Protein AF-A0A7W1GHG9-F1 (afdb_monomer_lite)

Secondary structure (DSSP, 8-state):
--------------PPP---------------PPP--PPPS-SSS-HHHHHHHHHHHHSPTT-BEEEEETT-GGG-SEEEEES-HHHHHHHHHHHBTTBS--EEESSPBPGGGGGGSBTSEESS-S----GGGB-EEEEEEEEEEE---TTSPPPHHHHHHHHHHHHHHHHHHHHTTPPPPEEEE-SSEEEEEEEEEEES-HHHHHHHHHHHHHHHHHH--SSEEE-TTTTSTT-EEE-TTSEE--S--BTTB--EE-EEEE--SS-PPPPHHHHHHHHT--

Radius of gyration: 25.77 Å; chains: 1; bounding box: 64×65×91 Å

Foldseek 3Di:
DDDDDDDDDDDDDDDDDDDDDDDDDPDPDDDDDDDDDDDDPDDDDPLLVQLLVLCVQQPDQQFKKKKWAACLDPLHIKIAIENDSSLVSVQLQRCFQSHLFIKMFRAGFAPVCCVVHPSDIHGPDPDDDFQVRGFWDFWLKKWKAWDDDPQAFAFPVLAVVQLVLLVVLQVVLVVLVADAFFWKRLQGHIMTIATATGGSDPVQLVLSLLLQVLSQVVRDDPTMGIPSVQSGRRRMDGRASGWNCGDDADNRGHIDGMHGPDDDPDRDHGDPVSSNVSSPND

Structure (mmCIF, N/CA/C/O backbone):
data_AF-A0A7W1GHG9-F1
#
_entry.id   AF-A0A7W1GHG9-F1
#
loop_
_atom_site.group_PDB
_atom_site.id
_atom_site.type_symbol
_atom_site.label_atom_id
_atom_site.label_alt_id
_atom_site.label_comp_id
_atom_site.label_asym_id
_atom_site.label_entity_id
_atom_site.label_seq_id
_atom_site.pdbx_PDB_ins_code
_atom_site.Cartn_x
_atom_site.Cartn_y
_atom_site.Cartn_z
_atom_site.occupancy
_atom_site.B_iso_or_equiv
_atom_site.auth_seq_id
_atom_site.auth_comp_id
_atom_site.auth_asym_id
_atom_site.auth_atom_id
_atom_site.pdbx_PDB_model_num
ATOM 1 N N . MET A 1 1 ? 42.730 39.717 -61.162 1.00 38.88 1 MET A N 1
ATOM 2 C CA . MET A 1 1 ? 43.605 38.702 -61.782 1.00 38.88 1 MET A CA 1
ATOM 3 C C . MET A 1 1 ? 42.741 37.495 -62.115 1.00 38.88 1 MET A C 1
ATOM 5 O O . MET A 1 1 ? 42.060 37.056 -61.206 1.00 38.88 1 MET A O 1
ATOM 9 N N . LEU A 1 2 ? 42.719 37.101 -63.402 1.00 36.41 2 LEU A N 1
ATOM 10 C CA . LEU A 1 2 ? 42.571 35.747 -63.997 1.00 36.41 2 LEU A CA 1
ATOM 11 C C . LEU A 1 2 ? 41.682 34.700 -63.280 1.00 36.41 2 LEU A C 1
ATOM 13 O O . LEU A 1 2 ? 41.855 34.480 -62.096 1.00 36.41 2 LEU A O 1
ATOM 17 N N . ASN A 1 3 ? 40.873 33.845 -63.912 1.00 31.75 3 ASN A N 1
ATOM 18 C CA . ASN A 1 3 ? 40.265 33.679 -65.241 1.00 31.75 3 ASN A CA 1
ATOM 19 C C . ASN A 1 3 ? 39.422 32.371 -65.145 1.00 31.75 3 ASN A C 1
ATOM 21 O O . ASN A 1 3 ? 39.881 31.447 -64.485 1.00 31.75 3 ASN A O 1
ATOM 25 N N . LYS A 1 4 ? 38.289 32.300 -65.870 1.00 35.03 4 LYS A N 1
ATOM 26 C CA . LYS A 1 4 ? 37.721 31.145 -66.633 1.00 35.03 4 LYS A CA 1
ATOM 27 C C . LYS A 1 4 ? 37.432 29.788 -65.939 1.00 35.03 4 LYS A C 1
ATOM 29 O O . LYS A 1 4 ? 38.305 29.186 -65.337 1.00 35.03 4 LYS A O 1
ATOM 34 N N . GLU A 1 5 ? 36.171 29.332 -65.914 1.00 37.91 5 GLU A N 1
ATOM 35 C CA . GLU A 1 5 ? 35.484 28.425 -66.887 1.00 37.91 5 GLU A CA 1
ATOM 36 C C . GLU A 1 5 ? 36.040 26.984 -66.992 1.00 37.91 5 GLU A C 1
ATOM 38 O O . GLU A 1 5 ? 37.137 26.801 -67.509 1.00 37.91 5 GLU A O 1
ATOM 43 N N . ASN A 1 6 ? 35.237 25.974 -66.595 1.00 35.22 6 ASN A N 1
ATOM 44 C CA . ASN A 1 6 ? 34.856 24.774 -67.390 1.00 35.22 6 ASN A CA 1
ATOM 45 C C . ASN A 1 6 ? 33.907 23.864 -66.557 1.00 35.22 6 ASN A C 1
ATOM 47 O O . ASN A 1 6 ? 34.258 23.527 -65.433 1.00 35.22 6 ASN A O 1
ATOM 51 N N . THR A 1 7 ? 32.626 23.629 -66.869 1.00 35.28 7 THR A N 1
ATOM 52 C CA . THR A 1 7 ? 31.940 22.753 -67.862 1.00 35.28 7 THR A CA 1
ATOM 53 C C . THR A 1 7 ? 32.047 21.219 -67.690 1.00 35.28 7 THR A C 1
ATOM 55 O O . THR A 1 7 ? 33.122 20.648 -67.814 1.00 35.28 7 THR A O 1
ATOM 58 N N . ALA A 1 8 ? 30.849 20.609 -67.587 1.00 33.34 8 ALA A N 1
ATOM 59 C CA . ALA A 1 8 ? 30.379 19.289 -68.058 1.00 33.34 8 ALA A CA 1
ATOM 60 C C . ALA A 1 8 ? 30.643 17.994 -67.253 1.00 33.34 8 ALA A C 1
ATOM 62 O O . ALA A 1 8 ? 31.773 17.627 -66.957 1.00 33.34 8 ALA A O 1
ATOM 63 N N . GLY A 1 9 ? 29.554 17.238 -67.034 1.00 31.61 9 GLY A N 1
ATOM 64 C CA . GLY A 1 9 ? 29.566 15.831 -66.614 1.00 31.61 9 GLY A CA 1
ATOM 65 C C . GLY A 1 9 ? 28.190 15.312 -66.174 1.00 31.61 9 GLY A C 1
ATOM 66 O O . GLY A 1 9 ? 27.914 15.237 -64.984 1.00 31.61 9 GLY A O 1
ATOM 67 N N . VAL A 1 10 ? 27.320 14.989 -67.135 1.00 33.09 10 VAL A N 1
ATOM 68 C CA . VAL A 1 10 ? 26.028 14.298 -66.945 1.00 33.09 10 VAL A CA 1
ATOM 69 C C . VAL A 1 10 ? 26.275 12.790 -66.876 1.00 33.09 10 VAL A C 1
ATOM 71 O O . VAL A 1 10 ? 26.967 12.290 -67.754 1.00 33.09 10 VAL A O 1
ATOM 74 N N . CYS A 1 11 ? 25.643 12.071 -65.941 1.00 30.95 11 CYS A N 1
ATOM 75 C CA . CYS A 1 11 ? 25.260 10.665 -66.127 1.00 30.95 11 CYS A CA 1
ATOM 76 C C . CYS A 1 11 ? 23.967 10.353 -65.355 1.00 30.95 11 CYS A C 1
ATOM 78 O O . CYS A 1 11 ? 23.898 10.487 -64.136 1.00 30.95 11 CYS A O 1
ATOM 80 N N . TYR A 1 12 ? 22.950 9.969 -66.126 1.00 29.62 12 TYR A N 1
ATOM 81 C CA . TYR A 1 12 ? 21.681 9.364 -65.729 1.00 29.62 12 TYR A CA 1
ATOM 82 C C . TYR A 1 12 ? 21.866 7.841 -65.643 1.00 29.62 12 TYR A C 1
ATOM 84 O O . TYR A 1 12 ? 22.306 7.258 -66.627 1.00 29.62 12 TYR A O 1
ATOM 92 N N . GLU A 1 13 ? 21.418 7.202 -64.563 1.00 33.72 13 GLU A N 1
ATOM 93 C CA . GLU A 1 13 ? 21.020 5.780 -64.538 1.00 33.72 13 GLU A CA 1
ATOM 94 C C . GLU A 1 13 ? 19.773 5.688 -63.639 1.00 33.72 13 GLU A C 1
ATOM 96 O O . GLU A 1 13 ? 19.814 6.021 -62.460 1.00 33.72 13 GLU A O 1
ATOM 101 N N . GLN A 1 14 ? 18.577 5.682 -64.231 1.00 33.12 14 GLN A N 1
ATOM 102 C CA . GLN A 1 14 ? 17.760 4.506 -64.564 1.00 33.12 14 GLN A CA 1
ATOM 103 C C . GLN A 1 14 ? 17.274 3.693 -63.351 1.00 33.12 14 GLN A C 1
ATOM 105 O O . GLN A 1 14 ? 17.952 2.840 -62.793 1.00 33.12 14 GLN A O 1
ATOM 110 N N . ILE A 1 15 ? 16.015 3.981 -63.018 1.00 36.50 15 ILE A N 1
ATOM 111 C CA . ILE A 1 15 ? 15.095 3.257 -62.139 1.00 36.50 15 ILE A CA 1
ATOM 112 C C . ILE A 1 15 ? 14.567 2.018 -62.883 1.00 36.50 15 ILE A C 1
ATOM 114 O O . ILE A 1 15 ? 14.154 2.166 -64.036 1.00 36.50 15 ILE A O 1
ATOM 118 N N . PRO A 1 16 ? 14.421 0.855 -62.228 1.00 35.97 16 PRO A N 1
ATOM 119 C CA . PRO A 1 16 ? 13.384 -0.097 -62.586 1.00 35.97 16 PRO A CA 1
ATOM 120 C C . PRO A 1 16 ? 12.213 -0.016 -61.596 1.00 35.97 16 PRO A C 1
ATOM 122 O O . PRO A 1 16 ? 12.387 -0.052 -60.378 1.00 35.97 16 PRO A O 1
ATOM 125 N N . ALA A 1 17 ? 11.013 0.108 -62.159 1.00 33.41 17 ALA A N 1
ATOM 126 C CA . ALA A 1 17 ? 9.733 -0.011 -61.480 1.00 33.41 17 ALA A CA 1
ATOM 127 C C . ALA A 1 17 ? 9.241 -1.467 -61.511 1.00 33.41 17 ALA A C 1
ATOM 129 O O . ALA A 1 17 ? 9.397 -2.128 -62.536 1.00 33.41 17 ALA A O 1
ATOM 130 N N . ALA A 1 18 ? 8.639 -1.912 -60.406 1.00 32.38 18 ALA A N 1
ATOM 131 C CA . ALA A 1 18 ? 7.601 -2.948 -60.246 1.00 32.38 18 ALA A CA 1
ATOM 132 C C . ALA A 1 18 ? 7.492 -3.209 -58.725 1.00 32.38 18 ALA A C 1
ATOM 134 O O . ALA A 1 18 ? 8.510 -3.220 -58.042 1.00 32.38 18 ALA A O 1
ATOM 135 N N . ASP A 1 19 ? 6.353 -3.403 -58.079 1.00 30.00 19 ASP A N 1
ATOM 136 C CA . ASP A 1 19 ? 4.978 -3.574 -58.521 1.00 30.00 19 ASP A CA 1
ATOM 137 C C . ASP A 1 19 ? 4.068 -3.266 -57.316 1.00 30.00 19 ASP A C 1
ATOM 139 O O . ASP A 1 19 ? 4.484 -3.371 -56.158 1.00 30.00 19 ASP A O 1
ATOM 143 N N . GLU A 1 20 ? 2.835 -2.859 -57.599 1.00 33.50 20 GLU A N 1
ATOM 144 C CA . GLU A 1 20 ? 1.801 -2.544 -56.614 1.00 33.50 20 GLU A CA 1
ATOM 145 C C . GLU A 1 20 ? 1.194 -3.791 -55.941 1.00 33.50 20 GLU A C 1
ATOM 147 O O . GLU A 1 20 ? 1.190 -4.890 -56.486 1.00 33.50 20 GLU A O 1
ATOM 152 N N . ASN A 1 21 ? 0.529 -3.518 -54.811 1.00 30.56 21 ASN A N 1
ATOM 153 C CA . ASN A 1 21 ? -0.469 -4.321 -54.093 1.00 30.56 21 ASN A CA 1
ATOM 154 C C . ASN A 1 21 ? 0.029 -5.405 -53.125 1.00 30.56 21 ASN A C 1
ATOM 156 O O . ASN A 1 21 ? 0.412 -6.498 -53.522 1.00 30.56 21 ASN A O 1
ATOM 160 N N . LEU A 1 22 ? -0.203 -5.172 -51.824 1.00 30.73 22 LEU A N 1
ATOM 161 C CA . LEU A 1 22 ? -1.319 -5.823 -51.117 1.00 30.73 22 LEU A CA 1
ATOM 162 C C . LEU A 1 22 ? -1.523 -5.272 -49.689 1.00 30.73 22 LEU A C 1
ATOM 164 O O . LEU A 1 22 ? -0.660 -5.352 -48.823 1.00 30.73 22 LEU A O 1
ATOM 168 N N . SER A 1 23 ? -2.748 -4.784 -49.477 1.00 31.09 23 SER A N 1
ATOM 169 C CA . SER A 1 23 ? -3.549 -4.809 -48.243 1.00 31.09 23 SER A CA 1
ATOM 170 C C . SER A 1 23 ? -3.031 -4.149 -46.957 1.00 31.09 23 SER A C 1
ATOM 172 O O . SER A 1 23 ? -2.247 -4.705 -46.193 1.00 31.09 23 SER A O 1
ATOM 174 N N . ASN A 1 24 ? -3.688 -3.030 -46.635 1.00 36.41 24 ASN A N 1
ATOM 175 C CA . ASN A 1 24 ? -3.990 -2.586 -45.277 1.00 36.41 24 ASN A CA 1
ATOM 176 C C . ASN A 1 24 ? -4.513 -3.738 -44.402 1.00 36.41 24 ASN A C 1
ATOM 178 O O . ASN A 1 24 ? -5.557 -4.319 -44.699 1.00 36.41 24 ASN A O 1
ATOM 182 N N . ALA A 1 25 ? -3.868 -3.962 -43.259 1.00 33.47 25 ALA A N 1
ATOM 183 C CA . ALA A 1 25 ? -4.481 -4.610 -42.110 1.00 33.47 25 ALA A CA 1
ATOM 184 C C . ALA A 1 25 ? -4.115 -3.820 -40.847 1.00 33.47 25 ALA A C 1
ATOM 186 O O . ALA A 1 25 ? -2.975 -3.826 -40.389 1.00 33.47 25 ALA A O 1
ATOM 187 N N . ASN A 1 26 ? -5.112 -3.124 -40.296 1.00 36.00 26 ASN A N 1
ATOM 188 C CA . ASN A 1 26 ? -5.102 -2.601 -38.934 1.00 36.00 26 ASN A CA 1
ATOM 189 C C . ASN A 1 26 ? -4.872 -3.766 -37.961 1.00 36.00 26 ASN A C 1
ATOM 191 O O . ASN A 1 26 ? -5.812 -4.481 -37.616 1.00 36.00 26 ASN A O 1
ATOM 195 N N . SER A 1 27 ? -3.639 -3.957 -37.499 1.00 34.94 27 SER A N 1
ATOM 196 C CA . SER A 1 27 ? -3.354 -4.830 -36.365 1.00 34.94 27 SER A CA 1
ATOM 197 C C . SER A 1 27 ? -3.463 -4.013 -35.081 1.00 34.94 27 SER A C 1
ATOM 199 O O . SER A 1 27 ? -2.611 -3.173 -34.787 1.00 34.94 27 SER A O 1
ATOM 201 N N . THR A 1 28 ? -4.513 -4.260 -34.301 1.00 38.91 28 THR A N 1
ATOM 202 C CA . THR A 1 28 ? -4.560 -3.932 -32.874 1.00 38.91 28 THR A CA 1
ATOM 203 C C . THR A 1 28 ? -3.318 -4.523 -32.210 1.00 38.91 28 THR A C 1
ATOM 205 O O . THR A 1 28 ? -3.232 -5.738 -32.035 1.00 38.91 28 THR A O 1
ATOM 208 N N . GLY A 1 29 ? -2.326 -3.678 -31.921 1.00 28.92 29 GLY A N 1
ATOM 209 C CA . GLY A 1 29 ? -1.035 -4.092 -31.380 1.00 28.92 29 GLY A CA 1
ATOM 210 C C . GLY A 1 29 ? -1.191 -4.673 -29.980 1.00 28.92 29 GLY A C 1
ATOM 211 O O . GLY A 1 29 ? -1.204 -3.937 -28.996 1.00 28.92 29 GLY A O 1
ATOM 212 N N . ALA A 1 30 ? -1.325 -5.994 -29.896 1.00 35.44 30 ALA A N 1
ATOM 213 C CA . ALA A 1 30 ? -1.150 -6.723 -28.655 1.00 35.44 30 ALA A CA 1
ATOM 214 C C . ALA A 1 30 ? 0.316 -6.585 -28.217 1.00 35.44 30 ALA A C 1
ATOM 216 O O . ALA A 1 30 ? 1.238 -6.813 -28.998 1.00 35.44 30 ALA A O 1
ATOM 217 N N . PHE A 1 31 ? 0.518 -6.166 -26.971 1.00 42.06 31 PHE A N 1
ATOM 218 C CA . PHE A 1 31 ? 1.827 -6.095 -26.335 1.00 42.06 31 PHE A CA 1
ATOM 219 C C . PHE A 1 31 ? 2.421 -7.506 -26.196 1.00 42.06 31 PHE A C 1
ATOM 221 O O . PHE A 1 31 ? 1.781 -8.386 -25.619 1.00 42.06 31 PHE A O 1
ATOM 228 N N . VAL A 1 32 ? 3.638 -7.703 -26.710 1.00 36.53 32 VAL A N 1
ATOM 229 C CA . VAL A 1 32 ? 4.461 -8.904 -26.502 1.00 36.53 32 VAL A CA 1
ATOM 230 C C . VAL A 1 32 ? 5.752 -8.439 -25.810 1.00 36.53 32 VAL A C 1
ATOM 232 O O . VAL A 1 32 ? 6.525 -7.723 -26.450 1.00 36.53 32 VAL A O 1
ATOM 235 N N . PRO A 1 33 ? 5.970 -8.746 -24.519 1.00 42.34 33 PRO A N 1
ATOM 236 C CA . PRO A 1 33 ? 7.190 -8.356 -23.817 1.00 42.34 33 PRO A CA 1
ATOM 237 C C . PRO A 1 33 ? 8.402 -9.178 -24.279 1.00 42.34 33 PRO A C 1
ATOM 239 O O . PRO A 1 33 ? 8.267 -10.332 -24.688 1.00 42.34 33 PRO A O 1
ATOM 242 N N . HIS A 1 34 ? 9.586 -8.562 -24.227 1.00 36.06 34 HIS A N 1
ATOM 243 C CA . HIS A 1 34 ? 10.864 -9.200 -24.539 1.00 36.06 34 HIS A CA 1
ATOM 244 C C . HIS A 1 34 ? 11.328 -10.072 -23.364 1.00 36.06 34 HIS A C 1
ATOM 246 O O . HIS A 1 34 ? 11.523 -9.572 -22.259 1.00 36.06 34 HIS A O 1
ATOM 252 N N . ASP A 1 35 ? 11.555 -11.362 -23.620 1.00 37.16 35 ASP A N 1
ATOM 253 C CA . ASP A 1 35 ? 12.139 -12.299 -22.658 1.00 37.16 35 ASP A CA 1
ATOM 254 C C . ASP A 1 35 ? 13.529 -11.831 -22.191 1.00 37.16 35 ASP A C 1
ATOM 256 O O . ASP A 1 35 ? 14.453 -11.680 -22.998 1.00 37.16 35 ASP A O 1
ATOM 260 N N . ARG A 1 36 ? 13.706 -11.662 -20.874 1.00 38.50 36 ARG A N 1
ATOM 261 C CA . ARG A 1 36 ? 15.028 -11.618 -20.235 1.00 38.50 36 ARG A CA 1
ATOM 262 C C . ARG A 1 36 ? 15.109 -12.583 -19.050 1.00 38.50 36 ARG A C 1
ATOM 264 O O . ARG A 1 36 ? 14.304 -12.528 -18.127 1.00 38.50 36 ARG A O 1
ATOM 271 N N . GLU A 1 37 ? 16.136 -13.425 -19.167 1.00 37.12 37 GLU A N 1
ATOM 272 C CA . GLU A 1 37 ? 16.789 -14.344 -18.224 1.00 37.12 37 GLU A CA 1
ATOM 273 C C . GLU A 1 37 ? 15.964 -15.429 -17.508 1.00 37.12 37 GLU A C 1
ATOM 275 O O . GLU A 1 37 ? 15.082 -15.198 -16.684 1.00 37.12 37 GLU A O 1
ATOM 280 N N . GLN A 1 38 ? 16.347 -16.672 -17.821 1.00 39.09 38 GLN A N 1
ATOM 281 C CA . GLN A 1 38 ? 15.844 -17.917 -17.254 1.00 39.09 38 GLN A CA 1
ATOM 282 C C . GLN A 1 38 ? 16.486 -18.165 -15.879 1.00 39.09 38 GLN A C 1
ATOM 284 O O . GLN A 1 38 ? 17.698 -18.339 -15.770 1.00 39.09 38 GLN A O 1
ATOM 289 N N . GLN A 1 39 ? 15.661 -18.208 -14.832 1.00 42.81 39 GLN A N 1
ATOM 290 C CA . GLN A 1 39 ? 16.051 -18.685 -13.501 1.00 42.81 39 GLN A CA 1
ATOM 291 C C . GLN A 1 39 ? 16.208 -20.221 -13.488 1.00 42.81 39 GLN A C 1
ATOM 293 O O . GLN A 1 39 ? 15.513 -20.909 -14.242 1.00 42.81 39 GLN A O 1
ATOM 298 N N . PRO A 1 40 ? 17.098 -20.783 -12.642 1.00 31.97 40 PRO A N 1
ATOM 299 C CA . PRO A 1 40 ? 17.356 -22.220 -12.599 1.00 31.97 40 PRO A CA 1
ATOM 300 C C . PRO A 1 40 ? 16.116 -23.012 -12.140 1.00 31.97 40 PRO A C 1
ATOM 302 O O . PRO A 1 40 ? 15.333 -22.527 -11.319 1.00 31.97 40 PRO A O 1
ATOM 305 N N . PRO A 1 41 ? 15.926 -24.245 -12.645 1.00 33.62 41 PRO A N 1
ATOM 306 C CA . PRO A 1 41 ? 14.710 -25.010 -12.417 1.00 33.62 41 PRO A CA 1
ATOM 307 C C . PRO A 1 41 ? 14.755 -25.638 -11.025 1.00 33.62 41 PRO A C 1
ATOM 309 O O . PRO A 1 41 ? 15.607 -26.483 -10.751 1.00 33.62 41 PRO A O 1
ATOM 312 N N . GLY A 1 42 ? 13.838 -25.253 -10.135 1.00 35.25 42 GLY A N 1
ATOM 313 C CA . GLY A 1 42 ? 13.770 -25.947 -8.851 1.00 35.25 42 GLY A CA 1
ATOM 314 C C . GLY A 1 42 ? 12.743 -25.527 -7.814 1.00 35.25 42 GLY A C 1
ATOM 315 O O . GLY A 1 42 ? 12.513 -26.337 -6.924 1.00 35.25 42 GLY A O 1
ATOM 316 N N . GLN A 1 43 ? 12.110 -24.347 -7.860 1.00 35.81 43 GLN A N 1
ATOM 317 C CA . GLN A 1 43 ? 11.209 -23.978 -6.760 1.00 35.81 43 GLN A CA 1
ATOM 318 C C . GLN A 1 43 ? 10.163 -22.910 -7.128 1.00 35.81 43 GLN A C 1
ATOM 320 O O . GLN A 1 43 ? 10.509 -21.800 -7.517 1.00 35.81 43 GLN A O 1
ATOM 325 N N . TYR A 1 44 ? 8.893 -23.275 -6.900 1.00 44.22 44 TYR A N 1
ATOM 326 C CA . TYR A 1 44 ? 7.656 -22.476 -6.952 1.00 44.22 44 TYR A CA 1
ATOM 327 C C . TYR A 1 44 ? 7.094 -22.175 -8.354 1.00 44.22 44 TYR A C 1
ATOM 329 O O . TYR A 1 44 ? 7.827 -21.967 -9.314 1.00 44.22 44 TYR A O 1
ATOM 337 N N . GLY A 1 45 ? 5.761 -22.240 -8.483 1.00 53.34 45 GLY A N 1
ATOM 338 C CA . GLY A 1 45 ? 5.042 -22.000 -9.738 1.00 53.34 45 GLY A CA 1
ATOM 339 C C . GLY A 1 45 ? 5.415 -20.657 -10.374 1.00 53.34 45 GLY A C 1
ATOM 340 O O . GLY A 1 45 ? 5.920 -19.761 -9.704 1.00 53.34 45 GLY A O 1
ATOM 341 N N . GLY A 1 46 ? 5.180 -20.505 -11.682 1.00 79.31 46 GLY A N 1
ATOM 342 C CA . GLY A 1 46 ? 5.585 -19.302 -12.425 1.00 79.31 46 GLY A CA 1
ATOM 343 C C . GLY A 1 46 ? 5.119 -17.992 -11.770 1.00 79.31 46 GLY A C 1
ATOM 344 O O . GLY A 1 46 ? 4.144 -17.991 -11.025 1.00 79.31 46 GLY A O 1
ATOM 345 N N . ARG A 1 47 ? 5.783 -16.866 -12.069 1.00 84.69 47 ARG A N 1
ATOM 346 C CA . ARG A 1 47 ? 5.578 -15.542 -11.430 1.00 84.69 47 ARG A CA 1
ATOM 347 C C . ARG A 1 47 ? 4.111 -15.134 -11.231 1.00 84.69 47 ARG A C 1
ATOM 349 O O . ARG A 1 47 ? 3.772 -14.566 -10.198 1.00 84.69 47 ARG A O 1
ATOM 356 N N . ALA A 1 48 ? 3.240 -15.459 -12.186 1.00 89.62 48 ALA A N 1
ATOM 357 C CA . ALA A 1 48 ? 1.801 -15.225 -12.065 1.00 89.62 48 ALA A CA 1
ATOM 358 C C . ALA A 1 48 ? 1.179 -15.927 -10.837 1.00 89.62 48 ALA A C 1
ATOM 360 O O . ALA A 1 48 ? 0.368 -15.326 -10.150 1.00 89.62 48 ALA A O 1
ATOM 361 N N . SER A 1 49 ? 1.605 -17.146 -10.499 1.00 91.75 49 SER A N 1
ATOM 362 C CA . SER A 1 49 ? 1.126 -17.872 -9.315 1.00 91.75 49 SER A CA 1
ATOM 363 C C . SER A 1 49 ? 1.545 -17.211 -7.996 1.00 91.75 49 SER A C 1
ATOM 365 O O . SER A 1 49 ? 0.726 -17.107 -7.089 1.00 91.75 49 SER A O 1
ATOM 367 N N . THR A 1 50 ? 2.773 -16.683 -7.896 1.00 95.19 50 THR A N 1
ATOM 368 C CA . THR A 1 50 ? 3.214 -15.901 -6.726 1.00 95.19 50 THR A CA 1
ATOM 369 C C . THR A 1 50 ? 2.371 -14.636 -6.565 1.00 95.19 50 THR A C 1
ATOM 371 O O . THR A 1 50 ? 1.951 -14.306 -5.457 1.00 95.19 50 THR A O 1
ATOM 374 N N . ILE A 1 51 ? 2.094 -13.939 -7.673 1.00 98.12 51 ILE A N 1
ATOM 375 C CA . ILE A 1 51 ? 1.242 -12.744 -7.672 1.00 98.12 51 ILE A CA 1
ATOM 376 C C . ILE A 1 51 ? -0.190 -13.108 -7.258 1.00 98.12 51 ILE A C 1
ATOM 378 O O . ILE A 1 51 ? -0.783 -12.421 -6.433 1.00 98.12 51 ILE A O 1
ATOM 382 N N . GLU A 1 52 ? -0.744 -14.202 -7.780 1.00 97.12 52 GLU A N 1
ATOM 383 C CA . GLU A 1 52 ? -2.091 -14.671 -7.444 1.00 97.12 52 GLU A CA 1
ATOM 384 C C . GLU A 1 52 ? -2.231 -15.032 -5.959 1.00 97.12 52 GLU A C 1
ATOM 386 O O . GLU A 1 52 ? -3.196 -14.620 -5.313 1.00 97.12 52 GLU A O 1
ATOM 391 N N . GLN A 1 53 ? -1.237 -15.714 -5.383 1.00 96.69 53 GLN A N 1
ATOM 392 C CA . GLN A 1 53 ? -1.189 -15.999 -3.946 1.00 96.69 53 GLN A CA 1
ATOM 393 C C . GLN A 1 53 ? -1.178 -14.713 -3.117 1.00 96.69 53 GLN A C 1
ATOM 395 O O . GLN A 1 53 ? -1.898 -14.615 -2.125 1.00 96.69 53 GLN A O 1
ATOM 400 N N . ALA A 1 54 ? -0.405 -13.707 -3.535 1.00 97.94 54 ALA A N 1
ATOM 401 C CA . ALA A 1 54 ? -0.398 -12.423 -2.853 1.00 97.94 54 ALA A CA 1
ATOM 402 C C . ALA A 1 54 ? -1.746 -11.696 -2.955 1.00 97.94 54 ALA A C 1
ATOM 404 O O . ALA A 1 54 ? -2.231 -11.158 -1.960 1.00 97.94 54 ALA A O 1
ATOM 405 N N . LEU A 1 55 ? -2.379 -11.711 -4.131 1.00 98.31 55 LEU A N 1
ATOM 406 C CA . LEU A 1 55 ? -3.711 -11.139 -4.325 1.00 98.31 55 LEU A CA 1
ATOM 407 C C . LEU A 1 55 ? -4.736 -11.787 -3.395 1.00 98.31 55 LEU A C 1
ATOM 409 O O . LEU A 1 55 ? -5.506 -11.065 -2.772 1.00 98.31 55 LEU A O 1
ATOM 413 N N . ALA A 1 56 ? -4.714 -13.113 -3.252 1.00 97.25 56 ALA A N 1
ATOM 414 C CA . ALA A 1 56 ? -5.647 -13.841 -2.394 1.00 97.25 56 ALA A CA 1
ATOM 415 C C . ALA A 1 56 ? -5.553 -13.453 -0.904 1.00 97.25 56 ALA A C 1
ATOM 417 O O . ALA A 1 56 ? -6.531 -13.601 -0.176 1.00 97.25 56 ALA A O 1
ATOM 418 N N . VAL A 1 57 ? -4.401 -12.943 -0.448 1.00 97.75 57 VAL A N 1
ATOM 419 C CA . VAL A 1 57 ? -4.216 -12.444 0.927 1.00 97.75 57 VAL A CA 1
ATOM 420 C C . VAL A 1 57 ? -4.750 -11.018 1.088 1.00 97.75 57 VAL A C 1
ATOM 422 O O . VAL A 1 57 ? -5.344 -10.689 2.113 1.00 97.75 57 VAL A O 1
ATOM 425 N N . ILE A 1 58 ? -4.510 -10.152 0.099 1.00 97.62 58 ILE A N 1
ATOM 426 C CA . ILE A 1 58 ? -4.776 -8.708 0.215 1.00 97.62 58 ILE A CA 1
ATOM 427 C C . ILE A 1 58 ? -6.201 -8.336 -0.205 1.00 97.62 58 ILE A C 1
ATOM 429 O O . ILE A 1 58 ? -6.811 -7.431 0.374 1.00 97.62 58 ILE A O 1
ATOM 433 N N . VAL A 1 59 ? -6.721 -9.002 -1.233 1.00 97.31 59 VAL A N 1
ATOM 434 C CA . VAL A 1 59 ? -7.995 -8.671 -1.869 1.00 97.31 59 VAL A CA 1
ATOM 435 C C . VAL A 1 59 ? -9.143 -9.341 -1.127 1.00 97.31 59 VAL A C 1
ATOM 437 O O . VAL A 1 59 ? -9.150 -10.553 -0.931 1.00 97.31 59 VAL A O 1
ATOM 440 N N . GLU A 1 60 ? -10.161 -8.558 -0.767 1.00 93.81 60 GLU A N 1
ATOM 441 C CA . GLU A 1 60 ? -11.398 -9.109 -0.216 1.00 93.81 60 GLU A CA 1
ATOM 442 C C . GLU A 1 60 ? -12.082 -10.025 -1.250 1.00 93.81 60 GLU A C 1
ATOM 444 O O . GLU A 1 60 ? -12.310 -9.597 -2.388 1.00 93.81 60 GLU A O 1
ATOM 449 N N . PRO A 1 61 ? -12.432 -11.273 -0.888 1.00 92.62 61 PRO A N 1
ATOM 450 C CA . PRO A 1 61 ? -13.067 -12.203 -1.814 1.00 92.62 61 PRO A CA 1
ATOM 451 C C . PRO A 1 61 ? -14.319 -11.616 -2.479 1.00 92.62 61 PRO A C 1
ATOM 453 O O . PRO A 1 61 ? -15.214 -11.100 -1.814 1.00 92.62 61 PRO A O 1
ATOM 456 N N . GLY A 1 62 ? -14.388 -11.706 -3.810 1.00 92.81 62 GLY A N 1
ATOM 457 C CA . GLY A 1 62 ? -15.509 -11.194 -4.608 1.00 92.81 62 GLY A CA 1
ATOM 458 C C . GLY A 1 62 ? -15.508 -9.679 -4.848 1.00 92.81 62 GLY A C 1
ATOM 459 O O . GLY A 1 62 ? -16.388 -9.182 -5.555 1.00 92.81 62 GLY A O 1
ATOM 460 N N . ALA A 1 63 ? -14.539 -8.936 -4.306 1.00 96.56 63 ALA A N 1
ATOM 461 C CA . ALA A 1 63 ? -14.387 -7.515 -4.591 1.00 96.56 63 ALA A CA 1
ATOM 462 C C . ALA A 1 63 ? -13.884 -7.265 -6.021 1.00 96.56 63 ALA A C 1
ATOM 464 O O . ALA A 1 63 ? -13.189 -8.085 -6.622 1.00 96.56 63 ALA A O 1
ATOM 465 N N . VAL A 1 64 ? -14.201 -6.079 -6.546 1.00 98.25 64 VAL A N 1
ATOM 466 C CA . VAL A 1 64 ? -13.526 -5.543 -7.731 1.00 98.25 64 VAL A CA 1
ATOM 467 C C . VAL A 1 64 ? -12.250 -4.839 -7.277 1.00 98.25 64 VAL A C 1
ATOM 469 O O . VAL A 1 64 ? -12.276 -4.054 -6.326 1.00 98.25 64 VAL A O 1
ATOM 472 N N . VAL A 1 65 ? -11.149 -5.093 -7.982 1.00 98.31 65 VAL A N 1
ATOM 473 C CA . VAL A 1 65 ? -9.835 -4.490 -7.720 1.00 98.31 65 VAL A CA 1
ATOM 474 C C . VAL A 1 65 ? -9.344 -3.765 -8.957 1.00 98.31 65 VAL A C 1
ATOM 476 O O . VAL A 1 65 ? -9.408 -4.298 -10.065 1.00 98.31 65 VAL A O 1
ATOM 479 N N . GLU A 1 66 ? -8.826 -2.555 -8.777 1.00 98.75 66 GLU A N 1
ATOM 480 C CA . GLU A 1 66 ? -8.079 -1.879 -9.831 1.00 98.75 66 GLU A CA 1
ATOM 481 C C . GLU A 1 66 ? -6.614 -2.324 -9.797 1.00 98.75 66 GLU A C 1
ATOM 483 O O . GLU A 1 66 ? -5.976 -2.204 -8.758 1.00 98.75 66 GLU A O 1
ATOM 488 N N . MET A 1 67 ? -6.055 -2.748 -10.931 1.00 98.69 67 MET A N 1
ATOM 489 C CA . MET A 1 67 ? -4.606 -2.768 -11.162 1.00 98.69 67 MET A CA 1
ATOM 490 C C . MET A 1 67 ? -4.202 -1.472 -11.863 1.00 98.69 67 MET A C 1
ATOM 492 O O . MET A 1 67 ? -4.873 -1.059 -12.808 1.00 98.69 67 MET A O 1
ATOM 496 N N . ARG A 1 68 ? -3.089 -0.853 -11.465 1.00 98.69 68 ARG A N 1
ATOM 497 C CA . ARG A 1 68 ? -2.566 0.366 -12.090 1.00 98.69 68 ARG A CA 1
ATOM 498 C C . ARG A 1 68 ? -1.052 0.310 -12.244 1.00 98.69 68 ARG A C 1
ATOM 500 O O . ARG A 1 68 ? -0.341 -0.054 -11.313 1.00 98.69 68 ARG A O 1
ATOM 507 N N . VAL A 1 69 ? -0.567 0.760 -13.393 1.00 98.56 69 VAL A N 1
ATOM 508 C CA . VAL A 1 69 ? 0.852 0.996 -13.671 1.00 98.56 69 VAL A CA 1
ATOM 509 C C . VAL A 1 69 ? 0.992 2.475 -14.040 1.00 98.56 69 VAL A C 1
ATOM 511 O O . VAL A 1 69 ? 0.661 2.870 -15.164 1.00 98.56 69 VAL A O 1
ATOM 514 N N . PRO A 1 70 ? 1.355 3.343 -13.081 1.00 97.00 70 PRO A N 1
ATOM 515 C CA . PRO A 1 70 ? 1.548 4.758 -13.354 1.00 97.00 70 PRO A CA 1
ATOM 516 C C . PRO A 1 70 ? 2.835 4.971 -14.156 1.00 97.00 70 PRO A C 1
ATOM 518 O O . PRO A 1 70 ? 3.800 4.234 -13.990 1.00 97.00 70 PRO A O 1
ATOM 521 N N . LYS A 1 71 ? 2.867 6.024 -14.983 1.00 94.88 71 LYS A N 1
ATOM 522 C CA . LYS A 1 71 ? 4.073 6.447 -15.722 1.00 94.88 71 LYS A CA 1
ATOM 523 C C . LYS A 1 71 ? 4.743 5.306 -16.518 1.00 94.88 71 LYS A C 1
ATOM 525 O O . LYS A 1 71 ? 5.963 5.254 -16.610 1.00 94.88 71 LYS A O 1
ATOM 530 N N . ALA A 1 72 ? 3.950 4.435 -17.140 1.00 95.94 72 ALA A N 1
ATOM 531 C CA . ALA A 1 72 ? 4.379 3.318 -17.985 1.00 95.94 72 ALA A CA 1
ATOM 532 C C . ALA A 1 72 ? 4.919 3.789 -19.357 1.00 95.94 72 ALA A C 1
ATOM 534 O O . ALA A 1 72 ? 4.429 3.400 -20.422 1.00 95.94 72 ALA A O 1
ATOM 535 N N . GLY A 1 73 ? 5.888 4.709 -19.340 1.00 93.19 73 GLY A N 1
ATOM 536 C CA . GLY A 1 73 ? 6.525 5.287 -20.520 1.00 93.19 73 GLY A CA 1
ATOM 537 C C . GLY A 1 73 ? 5.515 5.829 -21.533 1.00 93.19 73 GLY A C 1
ATOM 538 O O . GLY A 1 73 ? 4.633 6.631 -21.204 1.00 93.19 73 GLY A O 1
ATOM 539 N N . ARG A 1 74 ? 5.616 5.353 -22.782 1.00 94.62 74 ARG A N 1
ATOM 540 C CA . ARG A 1 74 ? 4.725 5.779 -23.871 1.00 94.62 74 ARG A CA 1
ATOM 541 C C . ARG A 1 74 ? 3.250 5.516 -23.577 1.00 94.62 74 ARG A C 1
ATOM 543 O O . ARG A 1 74 ? 2.426 6.268 -24.079 1.00 94.62 74 ARG A O 1
ATOM 550 N N . TYR A 1 75 ? 2.922 4.515 -22.757 1.00 95.00 75 TYR A N 1
ATOM 551 C CA . TYR A 1 75 ? 1.550 4.101 -22.442 1.00 95.00 75 TYR A CA 1
ATOM 552 C C . TYR A 1 75 ? 0.873 4.960 -21.359 1.00 95.00 75 TYR A C 1
ATOM 554 O O . TYR A 1 75 ? -0.298 4.735 -21.043 1.00 95.00 75 TYR A O 1
ATOM 562 N N . LYS A 1 76 ? 1.581 5.959 -20.805 1.00 95.88 76 LYS A N 1
ATOM 563 C CA . LYS A 1 76 ? 1.130 6.812 -19.692 1.00 95.88 76 LYS A CA 1
ATOM 564 C C . LYS A 1 76 ? 0.653 5.971 -18.502 1.00 95.88 76 LYS A C 1
ATOM 566 O O . LYS A 1 76 ? 1.436 5.211 -17.951 1.00 95.88 76 LYS A O 1
ATOM 571 N N . THR A 1 77 ? -0.593 6.122 -18.064 1.00 97.94 77 THR A N 1
ATOM 572 C CA . THR A 1 77 ? -1.171 5.278 -17.017 1.00 97.94 77 THR A CA 1
ATOM 573 C C . THR A 1 77 ? -1.842 4.080 -17.661 1.00 97.94 77 THR A C 1
ATOM 575 O O . THR A 1 77 ? -2.750 4.244 -18.476 1.00 97.94 77 THR A O 1
ATOM 578 N N . VAL A 1 78 ? -1.433 2.883 -17.257 1.00 98.56 78 VAL A N 1
ATOM 579 C CA . VAL A 1 78 ? -2.154 1.649 -17.571 1.00 98.56 78 VAL A CA 1
ATOM 580 C C . VAL A 1 78 ? -3.047 1.313 -16.385 1.00 98.56 78 VAL A C 1
ATOM 582 O O . VAL A 1 78 ? -2.597 1.383 -15.242 1.00 98.56 78 VAL A O 1
ATOM 585 N N . SER A 1 79 ? -4.311 0.978 -16.627 1.00 98.56 79 SER A N 1
ATOM 586 C CA . SER A 1 79 ? -5.255 0.601 -15.566 1.00 98.56 79 SER A CA 1
ATOM 587 C C . SER A 1 79 ? -6.189 -0.515 -16.028 1.00 98.56 79 SER A C 1
ATOM 589 O O . SER A 1 79 ? -6.511 -0.601 -17.211 1.00 98.56 79 SER A O 1
ATOM 591 N N . GLY A 1 80 ? -6.605 -1.391 -15.117 1.00 98.50 80 GLY A N 1
ATOM 592 C CA . GLY A 1 80 ? -7.549 -2.481 -15.370 1.00 98.50 80 GLY A CA 1
ATOM 593 C C . GLY A 1 80 ? -8.396 -2.782 -14.140 1.00 98.50 80 GLY A C 1
ATOM 594 O O . GLY A 1 80 ? -7.954 -2.506 -13.028 1.00 98.50 80 GLY A O 1
ATOM 595 N N . TYR A 1 81 ? -9.587 -3.356 -14.320 1.00 98.75 81 TYR A N 1
ATOM 596 C CA . TYR A 1 81 ? -10.515 -3.655 -13.225 1.00 98.75 81 TYR A CA 1
ATOM 597 C C . TYR A 1 81 ? -10.903 -5.130 -13.223 1.00 98.75 81 TYR A C 1
ATOM 599 O O . TYR A 1 81 ? -11.443 -5.635 -14.205 1.00 98.75 81 TYR A O 1
ATOM 607 N N . TYR A 1 82 ? -10.658 -5.823 -12.116 1.00 98.69 82 TYR A N 1
ATOM 608 C CA . TYR A 1 82 ? -10.670 -7.281 -12.080 1.00 98.69 82 TYR A CA 1
ATOM 609 C C . TYR A 1 82 ? -11.593 -7.829 -11.000 1.00 98.69 82 TYR A C 1
ATOM 611 O O . TYR A 1 82 ? -11.636 -7.313 -9.886 1.00 98.69 82 TYR A O 1
ATOM 619 N N . THR A 1 83 ? -12.282 -8.909 -11.352 1.00 97.94 83 THR A N 1
ATOM 620 C CA . THR A 1 83 ? -12.910 -9.874 -10.434 1.00 97.94 83 THR A CA 1
ATOM 621 C C . THR A 1 83 ? -12.232 -11.245 -10.515 1.00 97.94 83 THR A C 1
ATOM 623 O O . THR A 1 83 ? -12.431 -12.091 -9.651 1.00 97.94 83 THR A O 1
ATOM 626 N N . ASP A 1 84 ? -11.424 -11.463 -11.557 1.00 97.88 84 ASP A N 1
ATOM 627 C CA . ASP A 1 84 ? -10.647 -12.669 -11.817 1.00 97.88 84 ASP A CA 1
ATOM 628 C C . ASP A 1 84 ? -9.172 -12.396 -11.474 1.00 97.88 84 ASP A C 1
ATOM 630 O O . ASP A 1 84 ? -8.466 -11.687 -12.202 1.00 97.88 84 ASP A O 1
ATOM 634 N N . LEU A 1 85 ? -8.721 -12.921 -10.328 1.00 97.75 85 LEU A N 1
ATOM 635 C CA . LEU A 1 85 ? -7.373 -12.672 -9.807 1.00 97.75 85 LEU A CA 1
ATOM 636 C C . LEU A 1 85 ? -6.280 -13.337 -10.649 1.00 97.75 85 LEU A C 1
ATOM 638 O O . LEU A 1 85 ? -5.185 -12.785 -10.739 1.00 97.75 85 LEU A O 1
ATOM 642 N N . ALA A 1 86 ? -6.576 -14.448 -11.327 1.00 97.31 86 ALA A N 1
ATOM 643 C CA . ALA A 1 86 ? -5.629 -15.093 -12.231 1.00 97.31 86 ALA A CA 1
ATOM 644 C C . ALA A 1 86 ? -5.358 -14.211 -13.461 1.00 97.31 86 ALA A C 1
ATOM 646 O O . ALA A 1 86 ? -4.211 -14.055 -13.888 1.00 97.31 86 ALA A O 1
ATOM 647 N N . LYS A 1 87 ? -6.394 -13.553 -14.002 1.00 98.19 87 LYS A N 1
ATOM 648 C CA . LYS A 1 87 ? -6.220 -12.563 -15.082 1.00 98.19 87 LYS A CA 1
ATOM 649 C C . LYS A 1 87 ? -5.467 -11.321 -14.624 1.00 98.19 87 LYS A C 1
ATOM 651 O O . LYS A 1 87 ? -4.608 -10.846 -15.366 1.00 98.19 87 LYS A O 1
ATOM 656 N N . LEU A 1 88 ? -5.750 -10.822 -13.417 1.00 98.56 88 LEU A N 1
ATOM 657 C CA . LEU A 1 88 ? -4.986 -9.718 -12.827 1.00 98.56 88 LEU A CA 1
ATOM 658 C C . LEU A 1 88 ? -3.509 -10.107 -12.720 1.00 98.56 88 LEU A C 1
ATOM 660 O O . LEU A 1 88 ? -2.649 -9.383 -13.212 1.00 98.56 88 LEU A O 1
ATOM 664 N N . ALA A 1 89 ? -3.215 -11.278 -12.155 1.00 98.56 89 ALA A N 1
ATOM 665 C CA . ALA A 1 89 ? -1.856 -11.774 -11.999 1.00 98.56 89 ALA A CA 1
ATOM 666 C C . ALA A 1 89 ? -1.121 -11.936 -13.338 1.00 98.56 89 ALA A C 1
ATOM 668 O O . ALA A 1 89 ? 0.045 -11.555 -13.450 1.00 98.56 89 ALA A O 1
ATOM 669 N N . ALA A 1 90 ? -1.799 -12.445 -14.370 1.00 98.06 90 ALA A N 1
ATOM 670 C CA . ALA A 1 90 ? -1.233 -12.577 -15.708 1.00 98.06 90 ALA A CA 1
ATOM 671 C C . ALA A 1 90 ? -0.898 -11.218 -16.345 1.00 98.06 90 ALA A C 1
ATOM 673 O O . ALA A 1 90 ? 0.169 -11.070 -16.941 1.00 98.06 90 ALA A O 1
ATOM 674 N N . ASP A 1 91 ? -1.773 -10.217 -16.218 1.00 98.19 91 ASP A N 1
ATOM 675 C CA . ASP A 1 91 ? -1.499 -8.869 -16.728 1.00 98.19 91 ASP A CA 1
ATOM 676 C C . ASP A 1 91 ? -0.417 -8.158 -15.902 1.00 98.19 91 ASP A C 1
ATOM 678 O O . ASP A 1 91 ? 0.482 -7.544 -16.474 1.00 98.19 91 ASP A O 1
ATOM 682 N N . ALA A 1 92 ? -0.427 -8.304 -14.578 1.00 98.44 92 ALA A N 1
ATOM 683 C CA . ALA A 1 92 ? 0.613 -7.776 -13.701 1.00 98.44 92 ALA A CA 1
ATOM 684 C C . ALA A 1 92 ? 1.998 -8.353 -14.022 1.00 98.44 92 ALA A C 1
ATOM 686 O O . ALA A 1 92 ? 2.980 -7.613 -14.054 1.00 98.44 92 ALA A O 1
ATOM 687 N N . ALA A 1 93 ? 2.083 -9.655 -14.308 1.00 97.88 93 ALA A N 1
ATOM 688 C CA . ALA A 1 93 ? 3.335 -10.307 -14.677 1.00 97.88 93 ALA A CA 1
ATOM 689 C C . ALA A 1 93 ? 3.949 -9.716 -15.957 1.00 97.88 93 ALA A C 1
ATOM 691 O O . ALA A 1 93 ? 5.167 -9.590 -16.026 1.00 97.88 93 ALA A O 1
ATOM 692 N N . LYS A 1 94 ? 3.123 -9.305 -16.933 1.00 96.88 94 LYS A N 1
ATOM 693 C CA . LYS A 1 94 ? 3.584 -8.652 -18.173 1.00 96.88 94 LYS A CA 1
ATOM 694 C C . LYS A 1 94 ? 4.148 -7.252 -17.933 1.00 96.88 94 LYS A C 1
ATOM 696 O O . LYS A 1 94 ? 5.003 -6.824 -18.691 1.00 96.88 94 LYS A O 1
ATOM 701 N N . TRP A 1 95 ? 3.642 -6.539 -16.926 1.00 97.56 95 TRP A N 1
ATOM 702 C CA . TRP A 1 95 ? 4.076 -5.176 -16.592 1.00 97.56 95 TRP A CA 1
ATOM 703 C C . TRP A 1 95 ? 5.193 -5.122 -15.546 1.00 97.56 95 TRP A C 1
ATOM 705 O O . TRP A 1 95 ? 5.784 -4.066 -15.325 1.00 97.56 95 TRP A O 1
ATOM 715 N N . SER A 1 96 ? 5.487 -6.239 -14.884 1.00 97.62 96 SER A N 1
ATOM 716 C CA . SER A 1 96 ? 6.567 -6.334 -13.905 1.00 97.62 96 SER A CA 1
ATOM 717 C C . SER A 1 96 ? 7.921 -6.069 -14.571 1.00 97.62 96 SER A C 1
ATOM 719 O O . SER A 1 96 ? 8.385 -6.893 -15.351 1.00 97.62 96 SER A O 1
ATOM 721 N N . GLY A 1 97 ? 8.573 -4.961 -14.210 1.00 96.19 97 GLY A N 1
ATOM 722 C CA . GLY A 1 97 ? 9.859 -4.539 -14.785 1.00 96.19 97 GLY A CA 1
ATOM 723 C C . GLY A 1 97 ? 9.745 -3.659 -16.036 1.00 96.19 97 GLY A C 1
ATOM 724 O O . GLY A 1 97 ? 10.749 -3.129 -16.491 1.00 96.19 97 GLY A O 1
ATOM 725 N N . GLU A 1 98 ? 8.534 -3.434 -16.551 1.00 96.31 98 GLU A N 1
ATOM 726 C CA . GLU A 1 98 ? 8.278 -2.531 -17.689 1.00 96.31 98 GLU A CA 1
ATOM 727 C C . GLU A 1 98 ? 7.996 -1.078 -17.244 1.00 96.31 98 GLU A C 1
ATOM 729 O O . GLU A 1 98 ? 7.836 -0.172 -18.064 1.00 96.31 98 GLU A O 1
ATOM 734 N N . ALA A 1 99 ? 7.887 -0.852 -15.933 1.00 96.25 99 ALA A N 1
ATOM 735 C CA . ALA A 1 99 ? 7.692 0.440 -15.281 1.00 96.25 99 ALA A CA 1
ATOM 736 C C . ALA A 1 99 ? 8.194 0.372 -13.828 1.00 96.25 99 ALA A C 1
ATOM 738 O O . ALA A 1 99 ? 8.417 -0.721 -13.308 1.00 96.25 99 ALA A O 1
ATOM 739 N N . ASP A 1 100 ? 8.258 1.520 -13.141 1.00 96.94 100 ASP A N 1
ATOM 740 C CA . ASP A 1 100 ? 8.704 1.637 -11.738 1.00 96.94 100 ASP A CA 1
ATOM 741 C C . ASP A 1 100 ? 8.013 0.658 -10.764 1.00 96.94 100 ASP A C 1
ATOM 743 O O . ASP A 1 100 ? 8.572 0.287 -9.724 1.00 96.94 100 ASP A O 1
ATOM 747 N N . GLY A 1 101 ? 6.774 0.260 -11.067 1.00 97.81 101 GLY A N 1
ATOM 748 C CA . GLY A 1 101 ? 6.057 -0.767 -10.324 1.00 97.81 101 GLY A CA 1
ATOM 749 C C . GLY A 1 101 ? 4.622 -0.981 -10.798 1.00 97.81 10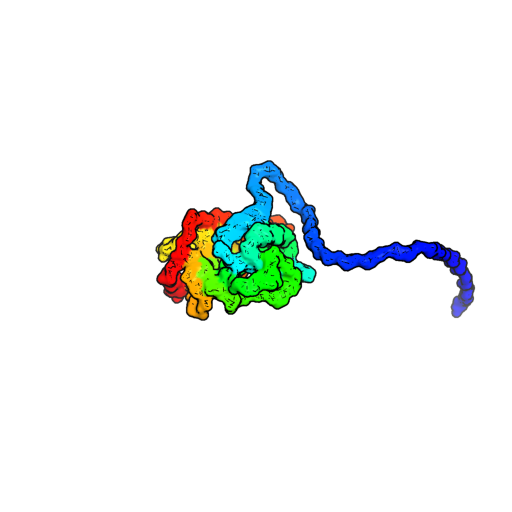1 GLY A C 1
ATOM 750 O O . GLY A 1 101 ? 4.006 -0.117 -11.426 1.00 97.81 101 GLY A O 1
ATOM 751 N N . VAL A 1 102 ? 4.075 -2.141 -10.437 1.00 98.69 102 VAL A N 1
ATOM 752 C CA . VAL A 1 102 ? 2.661 -2.488 -10.612 1.00 98.69 102 VAL A CA 1
ATOM 753 C C . VAL A 1 102 ? 1.951 -2.328 -9.273 1.00 98.69 102 VAL A C 1
ATOM 755 O O . VAL A 1 102 ? 2.470 -2.731 -8.232 1.00 98.69 102 VAL A O 1
ATOM 758 N N . TYR A 1 103 ? 0.761 -1.738 -9.292 1.00 98.75 103 TYR A N 1
ATOM 759 C CA . TYR A 1 103 ? 0.001 -1.415 -8.092 1.00 98.75 103 TYR A CA 1
ATOM 760 C C . TYR A 1 103 ? -1.421 -1.957 -8.169 1.00 98.75 103 TYR A C 1
ATOM 762 O O . TYR A 1 103 ? -1.961 -2.135 -9.261 1.00 98.75 103 TYR A O 1
ATOM 770 N N . ILE A 1 104 ? -2.049 -2.149 -7.012 1.00 98.81 104 ILE A N 1
ATOM 771 C CA . ILE A 1 104 ? -3.473 -2.465 -6.892 1.00 98.81 104 ILE A CA 1
ATOM 772 C C . ILE A 1 104 ? -4.178 -1.529 -5.910 1.00 98.81 104 ILE A C 1
ATOM 774 O O . ILE A 1 104 ? -3.542 -0.977 -5.010 1.00 98.81 104 ILE A O 1
ATOM 778 N N . SER A 1 105 ? -5.489 -1.347 -6.068 1.00 98.56 105 SER A N 1
ATOM 779 C CA . SER A 1 105 ? -6.316 -0.685 -5.057 1.00 98.56 105 SER A CA 1
ATOM 780 C C . SER A 1 105 ? -6.351 -1.536 -3.793 1.00 98.56 105 SER A C 1
ATOM 782 O O . SER A 1 105 ? -6.729 -2.705 -3.847 1.00 98.56 105 SER A O 1
ATOM 784 N N . LEU A 1 106 ? -5.987 -0.946 -2.655 1.00 97.25 106 LEU A N 1
ATOM 785 C CA . LEU A 1 106 ? -5.923 -1.677 -1.391 1.00 97.25 106 LEU A CA 1
ATOM 786 C C . LEU A 1 106 ? -7.313 -2.023 -0.833 1.00 97.25 106 LEU A C 1
ATOM 788 O O . LEU A 1 106 ? -7.486 -3.037 -0.164 1.00 97.25 106 LEU A O 1
ATOM 792 N N . ASN A 1 107 ? -8.303 -1.170 -1.099 1.00 98.38 107 ASN A N 1
ATOM 793 C CA . ASN A 1 107 ? -9.671 -1.333 -0.621 1.00 98.38 107 ASN A CA 1
ATOM 794 C C . ASN A 1 107 ? -10.627 -1.706 -1.766 1.00 98.38 107 ASN A C 1
ATOM 796 O O . ASN A 1 107 ? -10.352 -1.343 -2.915 1.00 98.38 107 ASN A O 1
ATOM 800 N N . PRO A 1 108 ? -11.761 -2.368 -1.465 1.00 97.94 108 PRO A N 1
ATOM 801 C CA . PRO A 1 108 ? -12.766 -2.724 -2.458 1.00 97.94 108 PRO A CA 1
ATOM 802 C C . PRO A 1 108 ? -13.288 -1.493 -3.197 1.00 97.94 108 PRO A C 1
ATOM 804 O O . PRO A 1 108 ? -13.669 -0.486 -2.586 1.00 97.94 108 PRO A O 1
ATOM 807 N N . VAL A 1 109 ? -13.323 -1.588 -4.524 1.00 98.00 109 VAL A N 1
ATOM 808 C CA . VAL A 1 109 ? -13.871 -0.531 -5.376 1.00 98.00 109 VAL A CA 1
ATOM 809 C C . VAL A 1 109 ? -15.347 -0.805 -5.659 1.00 98.00 109 VAL A C 1
ATOM 811 O O . VAL A 1 109 ? -15.790 -1.954 -5.701 1.00 98.00 109 VAL A O 1
ATOM 814 N N . ASN A 1 110 ? -16.118 0.253 -5.901 1.00 98.19 110 ASN A N 1
ATOM 815 C CA . ASN A 1 110 ? -17.510 0.147 -6.323 1.00 98.19 110 ASN A CA 1
ATOM 816 C C . ASN A 1 110 ? -17.621 -0.753 -7.566 1.00 98.19 110 ASN A C 1
ATOM 818 O O . ASN A 1 110 ? -16.982 -0.494 -8.586 1.00 98.19 110 ASN A O 1
ATOM 822 N N . GLN A 1 111 ? -18.469 -1.783 -7.489 1.00 98.06 111 GLN A N 1
ATOM 823 C CA . GLN A 1 111 ? -18.598 -2.813 -8.523 1.00 98.06 111 GLN A CA 1
ATOM 824 C C . GLN A 1 111 ? -18.891 -2.255 -9.923 1.00 98.06 111 GLN A C 1
ATOM 826 O O . GLN A 1 111 ? -18.443 -2.830 -10.913 1.00 98.06 111 GLN A O 1
ATOM 831 N N . ALA A 1 112 ? -19.573 -1.109 -10.028 1.00 98.25 112 ALA A N 1
ATOM 832 C CA . ALA A 1 112 ? -19.852 -0.465 -11.310 1.00 98.25 112 ALA A CA 1
ATOM 833 C C . ALA A 1 112 ? -18.572 -0.098 -12.088 1.00 98.25 112 ALA A C 1
ATOM 835 O O . ALA A 1 112 ? -18.585 -0.045 -13.319 1.00 98.25 112 ALA A O 1
ATOM 836 N N . LEU A 1 113 ? -17.445 0.115 -11.397 1.00 98.19 113 LEU A N 1
ATOM 837 C CA . LEU A 1 113 ? -16.166 0.440 -12.031 1.00 98.19 113 LEU A CA 1
ATOM 838 C C . LEU A 1 113 ? -15.563 -0.739 -12.794 1.00 98.19 113 LEU A C 1
ATOM 840 O O . LEU A 1 113 ? -14.738 -0.502 -13.675 1.00 98.19 113 LEU A O 1
ATOM 844 N N . PHE A 1 114 ? -16.015 -1.973 -12.547 1.00 98.56 114 PHE A N 1
ATOM 845 C CA . PHE A 1 114 ? -15.622 -3.140 -13.337 1.00 98.56 114 PHE A CA 1
ATOM 846 C C . PHE A 1 114 ? -15.817 -2.912 -14.843 1.00 98.56 114 PHE A C 1
ATOM 848 O O . PHE A 1 114 ? -14.979 -3.309 -15.651 1.00 98.56 114 PHE A O 1
ATOM 855 N N . ALA A 1 115 ? -16.864 -2.175 -15.228 1.00 97.88 115 ALA A N 1
ATOM 856 C CA . ALA A 1 115 ? -17.158 -1.856 -16.621 1.00 97.88 115 ALA A CA 1
ATOM 857 C C . ALA A 1 115 ? -16.107 -0.955 -17.305 1.00 97.88 115 ALA A C 1
ATOM 859 O O . ALA A 1 115 ? -16.088 -0.887 -18.533 1.00 97.88 115 ALA A O 1
ATOM 860 N N . ARG A 1 116 ? -15.212 -0.283 -16.560 1.00 97.56 116 ARG A N 1
ATOM 861 C CA . ARG A 1 116 ? -14.158 0.569 -17.147 1.00 97.56 116 ARG A CA 1
ATOM 862 C C . ARG A 1 116 ? -13.129 -0.246 -17.933 1.00 97.56 116 ARG A C 1
ATOM 864 O O . ARG A 1 116 ? -12.669 0.206 -18.978 1.00 97.56 116 ARG A O 1
ATOM 871 N N . ALA A 1 117 ? -12.776 -1.435 -17.442 1.00 97.50 117 ALA A N 1
ATOM 872 C CA . ALA A 1 117 ? -11.832 -2.343 -18.094 1.00 97.50 117 ALA A CA 1
ATOM 873 C C . ALA A 1 117 ? -11.949 -3.761 -17.505 1.00 97.50 117 ALA A C 1
ATOM 875 O O . ALA A 1 117 ? -11.065 -4.224 -16.790 1.00 97.50 117 ALA A O 1
ATOM 876 N N . ALA A 1 118 ? -13.066 -4.432 -17.789 1.00 98.31 118 ALA A N 1
ATOM 877 C CA . ALA A 1 118 ? -13.417 -5.723 -17.200 1.00 98.31 118 ALA A CA 1
ATOM 878 C C . ALA A 1 118 ? -12.376 -6.822 -17.488 1.00 98.31 118 ALA A C 1
ATOM 880 O O . ALA A 1 118 ? -12.232 -7.266 -18.629 1.00 98.31 118 ALA A O 1
ATOM 881 N N . ASN A 1 119 ? -11.695 -7.279 -16.433 1.00 98.50 119 ASN A N 1
ATOM 882 C CA . ASN A 1 119 ? -10.704 -8.358 -16.420 1.00 98.50 119 ASN A CA 1
ATOM 883 C C . ASN A 1 119 ? -9.580 -8.203 -17.460 1.00 98.50 119 ASN A C 1
ATOM 885 O O . ASN A 1 119 ? -9.145 -9.184 -18.068 1.00 98.50 119 ASN A O 1
ATOM 889 N N . ARG A 1 120 ? -9.139 -6.962 -17.677 1.00 98.19 120 ARG A N 1
ATOM 890 C CA . ARG A 1 120 ? -8.021 -6.606 -18.558 1.00 98.19 120 ARG A CA 1
ATOM 891 C C . ARG A 1 120 ? -7.484 -5.228 -18.204 1.00 98.19 120 ARG A C 1
ATOM 893 O O . ARG A 1 120 ? -8.226 -4.393 -17.688 1.00 98.19 120 ARG A O 1
ATOM 900 N N . CYS A 1 121 ? -6.247 -4.939 -18.577 1.00 96.25 121 CYS A N 1
ATOM 901 C CA . CYS A 1 121 ? -5.718 -3.579 -18.537 1.00 96.25 121 CYS A CA 1
ATOM 902 C C . CYS A 1 121 ? -5.879 -2.820 -19.868 1.00 96.25 121 CYS A C 1
ATOM 904 O O . CYS A 1 121 ? -6.007 -3.405 -20.946 1.00 96.25 121 CYS A O 1
ATOM 906 N N . VAL A 1 122 ? -5.897 -1.489 -19.785 1.00 97.44 122 VAL A N 1
ATOM 907 C CA . VAL A 1 122 ? -5.864 -0.550 -20.915 1.00 97.44 122 VAL A CA 1
ATOM 908 C C . VAL A 1 122 ? -4.764 0.480 -20.713 1.00 97.44 122 VAL A C 1
ATOM 910 O O . VAL A 1 122 ? -4.569 0.966 -19.601 1.00 97.44 122 VAL A O 1
ATOM 913 N N . ALA A 1 123 ? -4.062 0.828 -21.791 1.00 97.19 123 ALA A N 1
ATOM 914 C CA . ALA A 1 123 ? -3.140 1.960 -21.817 1.00 97.19 123 ALA A CA 1
ATOM 915 C C . ALA A 1 123 ? -3.900 3.295 -21.871 1.00 97.19 123 ALA A C 1
ATOM 917 O O . ALA A 1 123 ? -5.063 3.332 -22.273 1.00 97.19 123 ALA A O 1
ATOM 918 N N . TYR A 1 124 ? -3.224 4.391 -21.512 1.00 95.94 124 TYR A N 1
ATOM 919 C CA . TYR A 1 124 ? -3.780 5.750 -21.523 1.00 95.94 124 TYR A CA 1
ATOM 920 C C . TYR A 1 124 ? -5.092 5.898 -20.739 1.00 95.94 124 TYR A C 1
ATOM 922 O O . TYR A 1 124 ? -5.994 6.621 -21.155 1.00 95.94 124 TYR A O 1
ATOM 930 N N . ALA A 1 125 ? -5.211 5.223 -19.597 1.00 95.62 125 ALA A N 1
ATOM 931 C CA . ALA A 1 125 ? -6.396 5.320 -18.760 1.00 95.62 125 ALA A CA 1
ATOM 932 C C . ALA A 1 125 ? -6.605 6.767 -18.272 1.00 95.62 125 ALA A C 1
ATOM 934 O O . ALA A 1 125 ? -5.825 7.284 -17.472 1.00 95.62 125 ALA A O 1
ATOM 935 N N . GLU A 1 126 ? -7.674 7.413 -18.745 1.00 92.88 126 GLU A N 1
ATOM 936 C CA . GLU A 1 126 ? -8.036 8.786 -18.358 1.00 92.88 126 GLU A CA 1
ATOM 937 C C . GLU A 1 126 ? -8.741 8.852 -17.000 1.00 92.88 126 GLU A C 1
ATOM 939 O O . GLU A 1 126 ? -8.715 9.877 -16.320 1.00 92.88 126 GLU A O 1
ATOM 944 N N . ARG A 1 127 ? -9.404 7.759 -16.606 1.00 95.31 127 ARG A N 1
ATOM 945 C CA . ARG A 1 127 ? -10.177 7.661 -15.367 1.00 95.31 127 ARG A CA 1
ATOM 946 C C . ARG A 1 127 ? -9.738 6.443 -14.583 1.00 95.31 127 ARG A C 1
ATOM 948 O O . ARG A 1 127 ? -9.845 5.318 -15.063 1.00 95.31 127 ARG A O 1
ATOM 955 N N . THR A 1 128 ? -9.332 6.681 -13.350 1.00 97.38 128 THR A N 1
ATOM 956 C CA . THR A 1 128 ? -8.963 5.638 -12.398 1.00 97.38 128 THR A CA 1
ATOM 957 C C . THR A 1 128 ? -9.813 5.748 -11.135 1.00 97.38 128 THR A C 1
ATOM 959 O O . THR A 1 128 ? -10.664 6.638 -11.019 1.00 97.38 128 THR A O 1
ATOM 962 N N . THR A 1 129 ? -9.657 4.817 -10.198 1.00 98.25 129 THR A N 1
ATOM 963 C CA . THR A 1 129 ? -10.382 4.855 -8.920 1.00 98.25 129 THR A CA 1
ATOM 964 C C . THR A 1 129 ? -9.934 6.068 -8.111 1.00 98.25 129 THR A C 1
ATOM 966 O O . THR A 1 129 ? -8.742 6.386 -8.077 1.00 98.25 129 THR A O 1
ATOM 969 N N . GLN A 1 130 ? -10.910 6.734 -7.499 1.00 98.19 130 GLN A N 1
ATOM 970 C CA . GLN A 1 130 ? -10.748 7.858 -6.569 1.00 98.19 130 GLN A CA 1
ATOM 971 C C . GLN A 1 130 ? -11.418 7.504 -5.239 1.00 98.19 130 GLN A C 1
ATOM 973 O O . GLN A 1 130 ? -12.083 6.469 -5.143 1.00 98.19 130 GLN A O 1
ATOM 978 N N . ASP A 1 131 ? -11.251 8.344 -4.225 1.00 98.44 131 ASP A N 1
ATOM 979 C CA . ASP A 1 131 ? -11.642 8.032 -2.852 1.00 98.44 131 ASP A CA 1
ATOM 980 C C . ASP A 1 131 ? -13.144 7.759 -2.687 1.00 98.44 131 ASP A C 1
ATOM 982 O O . ASP A 1 131 ? -13.528 6.813 -2.001 1.00 98.44 131 ASP A O 1
ATOM 986 N N . GLU A 1 132 ? -13.995 8.509 -3.382 1.00 98.12 132 GLU A N 1
ATOM 987 C CA . GLU A 1 132 ? -15.453 8.356 -3.382 1.00 98.12 132 GLU A CA 1
ATOM 988 C C . GLU A 1 132 ? -15.939 7.057 -4.045 1.00 98.12 132 GLU A C 1
ATOM 990 O O . GLU A 1 132 ? -17.088 6.654 -3.877 1.00 98.12 132 GLU A O 1
ATOM 995 N N . HIS A 1 133 ? -15.066 6.376 -4.792 1.00 98.56 133 HIS A N 1
ATOM 996 C CA . HIS A 1 133 ? -15.381 5.099 -5.426 1.00 98.56 133 HIS A CA 1
ATOM 997 C C . HIS A 1 133 ? -15.088 3.892 -4.523 1.00 98.56 133 HIS A C 1
ATOM 999 O O . HIS A 1 133 ? -15.350 2.761 -4.933 1.00 98.56 133 HIS A O 1
ATOM 1005 N N . ILE A 1 134 ? -14.521 4.098 -3.334 1.00 98.62 134 ILE A N 1
ATOM 1006 C CA . ILE A 1 134 ? -14.204 3.029 -2.384 1.00 98.62 134 ILE A CA 1
ATOM 1007 C C . ILE A 1 134 ? -15.414 2.756 -1.496 1.00 98.62 134 ILE A C 1
ATOM 1009 O O . ILE A 1 134 ? -16.003 3.679 -0.935 1.00 98.62 134 ILE A O 1
ATOM 1013 N N . THR A 1 135 ? -15.792 1.486 -1.359 1.00 98.06 135 THR A N 1
ATOM 1014 C CA . THR A 1 135 ? -17.016 1.108 -0.632 1.00 98.06 135 THR A CA 1
ATOM 1015 C C . THR A 1 135 ? -16.794 0.942 0.866 1.00 98.06 135 THR A C 1
ATOM 1017 O O . THR A 1 135 ? -17.716 1.132 1.654 1.00 98.06 135 THR A O 1
ATOM 1020 N N . SER A 1 136 ? -15.581 0.577 1.271 1.00 98.12 136 SER A N 1
ATOM 1021 C CA . SER A 1 136 ? -15.235 0.302 2.663 1.00 98.12 136 SER A CA 1
ATOM 1022 C C . SER A 1 136 ? -13.723 0.326 2.864 1.00 98.12 136 SER A C 1
ATOM 1024 O O . SER A 1 136 ? -12.948 0.255 1.913 1.00 98.12 136 SER A O 1
ATOM 1026 N N . ARG A 1 137 ? -13.290 0.455 4.115 1.00 98.56 137 ARG A N 1
ATOM 1027 C CA . ARG A 1 137 ? -11.885 0.437 4.519 1.00 98.56 137 ARG A CA 1
ATOM 1028 C C . ARG A 1 137 ? -11.567 -0.938 5.093 1.00 98.56 137 ARG A C 1
ATOM 1030 O O . ARG A 1 137 ? -12.296 -1.447 5.946 1.00 98.56 137 ARG A O 1
ATOM 1037 N N . ARG A 1 138 ? -10.505 -1.550 4.574 1.00 98.31 138 ARG A N 1
ATOM 1038 C CA . ARG A 1 138 ? -10.088 -2.921 4.892 1.00 98.31 138 ARG A CA 1
ATOM 1039 C C . ARG A 1 138 ? -8.731 -3.017 5.555 1.00 98.31 138 ARG A C 1
ATOM 1041 O O . ARG A 1 138 ? -8.465 -4.016 6.224 1.00 98.31 138 ARG A O 1
ATOM 1048 N N . TRP A 1 139 ? -7.927 -1.968 5.415 1.00 98.62 139 TRP A N 1
ATOM 1049 C CA . TRP A 1 139 ? -6.548 -1.946 5.868 1.00 98.62 139 TRP A CA 1
ATOM 1050 C C . TRP A 1 139 ? -6.167 -0.588 6.469 1.00 98.62 139 TRP A C 1
ATOM 1052 O O . TRP A 1 139 ? -6.443 0.457 5.874 1.00 98.62 139 TRP A O 1
ATOM 1062 N N . LEU A 1 140 ? -5.490 -0.612 7.618 1.00 98.75 140 LEU A N 1
ATOM 1063 C CA . LEU A 1 140 ? -4.528 0.422 7.992 1.00 98.75 140 LEU A CA 1
ATOM 1064 C C . LEU A 1 140 ? -3.190 0.018 7.362 1.00 98.75 140 LEU A C 1
ATOM 1066 O O . LEU A 1 140 ? -2.612 -1.005 7.731 1.00 98.75 140 LEU A O 1
ATOM 1070 N N . PHE A 1 141 ? -2.739 0.801 6.385 1.00 98.81 141 PHE A N 1
ATOM 1071 C CA . PHE A 1 141 ? -1.484 0.572 5.676 1.00 98.81 141 PHE A CA 1
ATOM 1072 C C . PHE A 1 141 ? -0.399 1.480 6.229 1.00 98.81 141 PHE A C 1
ATOM 1074 O O . PHE A 1 141 ? -0.554 2.696 6.210 1.00 98.81 141 PHE A O 1
ATOM 1081 N N . ILE A 1 142 ? 0.680 0.873 6.709 1.00 98.81 142 ILE A N 1
ATOM 1082 C CA . ILE A 1 142 ? 1.878 1.557 7.181 1.00 98.81 142 ILE A CA 1
ATOM 1083 C C . ILE A 1 142 ? 3.004 1.215 6.207 1.00 98.81 142 ILE A C 1
ATOM 1085 O O . ILE A 1 142 ? 3.277 0.038 5.967 1.00 98.81 142 ILE A O 1
ATOM 1089 N N . ASP A 1 143 ? 3.631 2.246 5.650 1.00 98.56 143 ASP A N 1
ATOM 1090 C CA . ASP A 1 143 ? 4.719 2.142 4.677 1.00 98.56 143 ASP A CA 1
ATOM 1091 C C . ASP A 1 143 ? 5.976 2.783 5.272 1.00 98.56 143 ASP A C 1
ATOM 1093 O O . ASP A 1 143 ? 6.000 3.992 5.508 1.00 98.56 143 ASP A O 1
ATOM 1097 N N . CYS A 1 144 ? 6.968 1.955 5.595 1.00 98.38 144 CYS A N 1
ATOM 1098 C CA . CYS A 1 144 ? 8.265 2.361 6.122 1.00 98.38 144 CYS A CA 1
ATOM 1099 C C . CYS A 1 144 ? 9.277 2.375 4.976 1.00 98.38 144 CYS A C 1
ATOM 1101 O O . CYS A 1 144 ? 9.628 1.316 4.450 1.00 98.38 144 CYS A O 1
ATOM 1103 N N . ASP A 1 145 ? 9.786 3.551 4.626 1.00 94.00 145 ASP A N 1
ATOM 1104 C CA . ASP A 1 145 ? 10.647 3.750 3.461 1.00 94.00 145 ASP A CA 1
ATOM 1105 C C . ASP A 1 145 ? 11.908 4.537 3.855 1.00 94.00 145 ASP A C 1
ATOM 1107 O O . ASP A 1 145 ? 11.877 5.449 4.686 1.00 94.00 145 ASP A O 1
ATOM 1111 N N . ALA A 1 146 ? 13.047 4.190 3.255 1.00 94.81 146 ALA A N 1
ATOM 1112 C CA . ALA A 1 146 ? 14.276 4.949 3.458 1.00 94.81 146 ALA A CA 1
ATOM 1113 C C . ALA A 1 146 ? 14.216 6.304 2.740 1.00 94.81 146 ALA A C 1
ATOM 1115 O O . ALA A 1 146 ? 13.857 6.373 1.557 1.00 94.81 146 ALA A 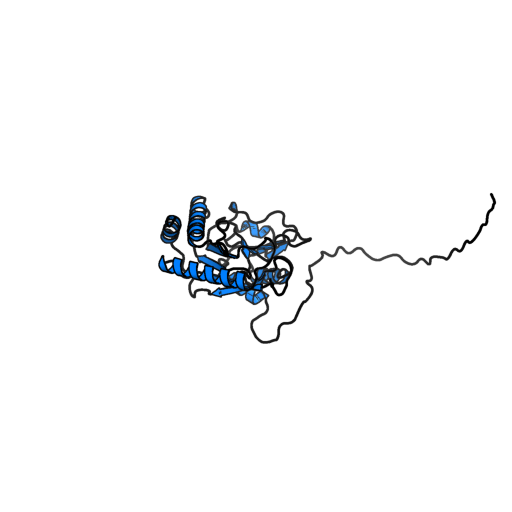O 1
ATOM 1116 N N . LYS A 1 147 ? 14.651 7.365 3.425 1.00 95.00 147 LYS A N 1
ATOM 1117 C CA . LYS A 1 147 ? 14.798 8.716 2.875 1.00 95.00 147 LYS A CA 1
ATOM 1118 C C . LYS A 1 147 ? 15.927 8.735 1.853 1.00 95.00 147 LYS A C 1
ATOM 1120 O O . LYS A 1 147 ? 17.104 8.679 2.196 1.00 95.00 147 LYS A O 1
ATOM 1125 N N . ARG A 1 148 ? 15.556 8.848 0.581 1.00 95.06 148 ARG A N 1
ATOM 1126 C CA . ARG A 1 148 ? 16.475 8.852 -0.566 1.00 95.06 148 ARG A CA 1
ATOM 1127 C C . ARG A 1 148 ? 15.976 9.801 -1.660 1.00 95.06 148 ARG A C 1
ATOM 1129 O O . ARG A 1 148 ? 14.809 10.200 -1.628 1.00 95.06 148 ARG A O 1
ATOM 1136 N N . PRO A 1 149 ? 16.819 10.177 -2.640 1.00 96.62 149 PRO A N 1
ATOM 1137 C CA . PRO A 1 149 ? 16.364 10.937 -3.799 1.00 96.62 149 PRO A CA 1
ATOM 1138 C C . PRO A 1 149 ? 15.151 10.285 -4.480 1.00 96.62 149 PRO A C 1
ATOM 1140 O O . PRO A 1 149 ? 15.039 9.062 -4.566 1.00 96.62 149 PRO A O 1
ATOM 1143 N N . ALA A 1 150 ? 14.221 11.101 -4.972 1.00 94.62 150 ALA A N 1
ATOM 1144 C CA . ALA A 1 150 ? 13.032 10.588 -5.640 1.00 94.62 150 ALA A CA 1
ATOM 1145 C C . ALA A 1 150 ? 13.390 9.887 -6.963 1.00 94.62 150 ALA A C 1
ATOM 1147 O O . ALA A 1 150 ? 14.245 10.352 -7.712 1.00 94.62 150 ALA A O 1
ATOM 1148 N N . GLY A 1 151 ? 12.675 8.803 -7.277 1.00 95.38 151 GLY A N 1
ATOM 1149 C CA . GLY A 1 151 ? 12.794 8.106 -8.564 1.00 95.38 151 GL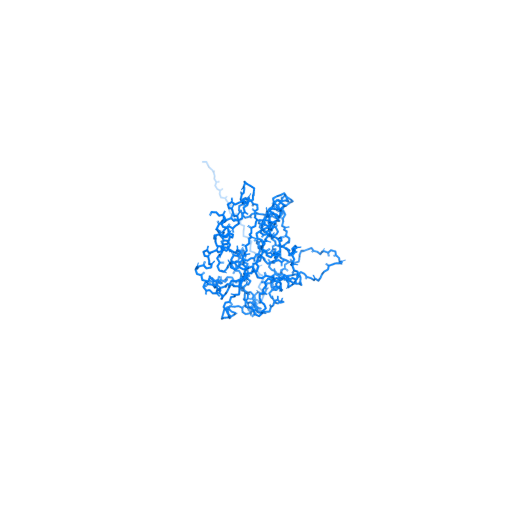Y A CA 1
ATOM 1150 C C . GLY A 1 151 ? 13.879 7.031 -8.641 1.00 95.38 151 GLY A C 1
ATOM 1151 O O . GLY A 1 151 ? 14.094 6.507 -9.724 1.00 95.38 151 GLY A O 1
ATOM 1152 N N . ILE A 1 152 ? 14.523 6.668 -7.527 1.00 97.44 152 ILE A N 1
ATOM 1153 C CA . ILE A 1 152 ? 15.533 5.597 -7.490 1.00 97.44 152 ILE A CA 1
ATOM 1154 C C . ILE A 1 152 ? 15.223 4.538 -6.429 1.00 97.44 152 ILE A C 1
ATOM 1156 O O . ILE A 1 152 ? 14.499 4.789 -5.453 1.00 97.44 152 ILE A O 1
ATOM 1160 N N . SER A 1 153 ? 15.776 3.344 -6.633 1.00 97.88 153 SER A N 1
ATOM 1161 C CA . SER A 1 153 ? 15.654 2.231 -5.695 1.00 97.88 153 SER A CA 1
ATOM 1162 C C . SER A 1 153 ? 16.580 2.383 -4.481 1.00 97.88 153 SER A C 1
ATOM 1164 O O . SER A 1 153 ? 17.568 3.125 -4.515 1.00 97.88 153 SER A O 1
ATOM 1166 N N . ALA A 1 154 ? 16.220 1.726 -3.380 1.00 97.81 154 ALA A N 1
ATOM 1167 C CA . ALA A 1 154 ? 16.992 1.730 -2.143 1.00 97.81 154 ALA A CA 1
ATOM 1168 C C . ALA A 1 154 ? 18.300 0.932 -2.285 1.00 97.81 154 ALA A C 1
ATOM 1170 O O . ALA A 1 154 ? 18.329 -0.098 -2.970 1.00 97.81 154 ALA A O 1
ATOM 1171 N N . THR A 1 155 ? 19.360 1.373 -1.605 1.00 98.56 155 THR A N 1
ATOM 1172 C CA . THR A 1 155 ? 20.549 0.529 -1.375 1.00 98.56 155 THR A CA 1
ATOM 1173 C C . THR A 1 155 ? 20.199 -0.669 -0.486 1.00 98.56 155 THR A C 1
ATOM 1175 O O . THR A 1 155 ? 19.106 -0.722 0.081 1.00 98.56 155 THR A O 1
ATOM 1178 N N . ASP A 1 156 ? 21.094 -1.652 -0.369 1.00 98.44 156 ASP A N 1
ATOM 1179 C CA . ASP A 1 156 ? 20.881 -2.788 0.544 1.00 98.44 156 ASP A CA 1
ATOM 1180 C C . ASP A 1 156 ? 20.745 -2.332 2.006 1.00 98.44 156 ASP A C 1
ATOM 1182 O O . ASP A 1 156 ? 19.830 -2.770 2.701 1.00 98.44 156 ASP A O 1
ATOM 1186 N N . ASP A 1 157 ? 21.583 -1.389 2.446 1.00 98.31 157 ASP A N 1
ATOM 1187 C CA . ASP A 1 157 ? 21.533 -0.845 3.809 1.00 98.31 157 ASP A CA 1
ATOM 1188 C C . ASP A 1 157 ? 20.257 -0.023 4.058 1.00 98.31 157 ASP A C 1
ATOM 1190 O O . ASP A 1 157 ? 19.611 -0.171 5.096 1.00 98.31 157 ASP A O 1
ATOM 1194 N N . GLU A 1 158 ? 19.860 0.820 3.094 1.00 98.44 158 GLU A N 1
ATOM 1195 C CA . GLU A 1 158 ? 18.610 1.593 3.146 1.00 98.44 158 GLU A CA 1
ATOM 1196 C C . GLU A 1 158 ? 17.394 0.652 3.242 1.00 98.44 158 GLU A C 1
ATOM 1198 O O . GLU A 1 158 ? 16.506 0.852 4.074 1.00 98.44 158 GLU A O 1
ATOM 1203 N N . HIS A 1 159 ? 17.365 -0.400 2.416 1.00 98.31 159 HIS A N 1
ATOM 1204 C CA . HIS A 1 159 ? 16.300 -1.404 2.402 1.00 98.31 159 HIS A CA 1
ATOM 1205 C C . HIS A 1 159 ? 16.231 -2.182 3.720 1.00 98.31 159 HIS A C 1
ATOM 1207 O O . HIS A 1 159 ? 15.153 -2.296 4.306 1.00 98.31 159 HIS A O 1
ATOM 1213 N N . ALA A 1 160 ? 17.370 -2.666 4.221 1.00 98.31 160 ALA A N 1
ATOM 1214 C CA . ALA A 1 160 ? 17.446 -3.405 5.477 1.00 98.31 160 ALA A CA 1
ATOM 1215 C C . ALA A 1 160 ? 16.987 -2.557 6.673 1.00 98.31 160 ALA A C 1
ATOM 1217 O O . ALA A 1 160 ? 16.206 -3.033 7.501 1.00 98.31 160 ALA A O 1
ATOM 1218 N N . ALA A 1 161 ? 17.402 -1.290 6.736 1.00 98.38 161 ALA A N 1
ATOM 1219 C CA . ALA A 1 161 ? 16.984 -0.368 7.788 1.00 98.38 161 ALA A CA 1
ATOM 1220 C C . ALA A 1 161 ? 15.470 -0.087 7.752 1.00 98.38 161 ALA A C 1
ATOM 1222 O O . ALA A 1 161 ? 14.820 -0.038 8.798 1.00 98.38 161 ALA A O 1
ATOM 1223 N N . ALA A 1 162 ? 14.879 0.036 6.560 1.00 98.44 162 ALA A N 1
ATOM 1224 C CA . ALA A 1 162 ? 13.437 0.221 6.409 1.00 98.44 162 ALA A CA 1
ATOM 1225 C C . ALA A 1 162 ? 12.633 -1.018 6.853 1.00 98.44 162 ALA A C 1
ATOM 1227 O O . ALA A 1 162 ? 11.610 -0.883 7.530 1.00 98.44 162 ALA A O 1
ATOM 1228 N N . LEU A 1 163 ? 13.112 -2.229 6.539 1.00 98.62 163 LEU A N 1
ATOM 1229 C CA . LEU A 1 163 ? 12.524 -3.480 7.038 1.00 98.62 163 LEU A CA 1
ATOM 1230 C C . LEU A 1 163 ? 12.646 -3.600 8.564 1.00 98.62 163 LEU A C 1
ATOM 1232 O O . LEU A 1 163 ? 11.695 -4.005 9.233 1.00 98.62 163 LEU A O 1
ATOM 1236 N N . GLN A 1 164 ? 13.790 -3.212 9.131 1.00 98.44 164 GLN A N 1
ATOM 1237 C CA . GLN A 1 164 ? 13.971 -3.186 10.581 1.00 98.44 164 GLN A CA 1
ATOM 1238 C C . GLN A 1 164 ? 12.978 -2.225 11.249 1.00 98.44 164 GLN A C 1
ATOM 1240 O O . GLN A 1 164 ? 12.328 -2.601 12.224 1.00 98.44 164 GLN A O 1
ATOM 1245 N N . ARG A 1 165 ? 12.796 -1.017 10.700 1.00 98.62 165 ARG A N 1
ATOM 1246 C CA . ARG A 1 165 ? 11.827 -0.047 11.228 1.00 98.62 165 ARG A CA 1
ATOM 1247 C C . ARG A 1 165 ? 10.393 -0.577 11.176 1.00 98.62 165 ARG A C 1
ATOM 1249 O O . ARG A 1 165 ? 9.637 -0.357 12.119 1.00 98.62 165 ARG A O 1
ATOM 1256 N N . ALA A 1 166 ? 10.021 -1.317 10.131 1.00 98.69 166 ALA A N 1
ATOM 1257 C CA . ALA A 1 166 ? 8.718 -1.978 10.076 1.00 98.69 166 ALA A CA 1
ATOM 1258 C C . ALA A 1 166 ? 8.547 -3.015 11.205 1.00 98.69 166 ALA A C 1
ATOM 1260 O O . ALA A 1 166 ? 7.496 -3.059 11.842 1.00 98.69 166 ALA A O 1
ATOM 1261 N N . GLU A 1 167 ? 9.570 -3.810 11.526 1.00 98.56 167 GLU A N 1
ATOM 1262 C CA . GLU A 1 167 ? 9.491 -4.757 12.650 1.00 98.56 167 GLU A CA 1
ATOM 1263 C C . GLU A 1 167 ? 9.421 -4.038 14.013 1.00 98.56 167 GLU A C 1
ATOM 1265 O O . GLU A 1 167 ? 8.663 -4.454 14.888 1.00 98.56 167 GLU A O 1
ATOM 1270 N N . GLU A 1 168 ? 10.122 -2.914 14.187 1.00 98.62 168 GLU A N 1
ATOM 1271 C CA . GLU A 1 168 ? 10.030 -2.071 15.392 1.00 98.62 168 GLU A CA 1
ATOM 1272 C C . GLU A 1 168 ? 8.615 -1.492 15.579 1.00 98.62 168 GLU A C 1
ATOM 1274 O O . GLU A 1 168 ? 8.055 -1.542 16.678 1.00 98.62 168 GLU A O 1
ATOM 1279 N N . VAL A 1 169 ? 7.996 -1.002 14.497 1.00 98.69 169 VAL A N 1
ATOM 1280 C CA . VAL A 1 169 ? 6.596 -0.544 14.502 1.00 98.69 169 VAL A CA 1
ATOM 1281 C C . VAL A 1 169 ? 5.652 -1.694 14.850 1.00 98.69 169 VAL A C 1
ATOM 1283 O O . VAL A 1 169 ? 4.748 -1.526 15.669 1.00 98.69 169 VAL A O 1
ATOM 1286 N N . ARG A 1 170 ? 5.859 -2.875 14.258 1.00 98.62 170 ARG A N 1
ATOM 1287 C CA . ARG A 1 170 ? 5.070 -4.079 14.545 1.00 98.62 170 ARG A CA 1
ATOM 1288 C C . ARG A 1 170 ? 5.174 -4.496 16.012 1.00 98.62 170 ARG A C 1
ATOM 1290 O O . ARG A 1 170 ? 4.150 -4.791 16.623 1.00 98.62 170 ARG A O 1
ATOM 1297 N N . ALA A 1 171 ? 6.375 -4.488 16.588 1.00 98.62 171 ALA A N 1
ATOM 1298 C CA . ALA A 1 171 ? 6.590 -4.810 17.996 1.00 98.62 171 ALA A CA 1
ATOM 1299 C C . ALA A 1 171 ? 5.857 -3.828 18.921 1.00 98.62 171 ALA A C 1
ATOM 1301 O O . ALA A 1 171 ? 5.140 -4.256 19.822 1.00 98.62 171 ALA A O 1
ATOM 1302 N N . PHE A 1 172 ? 5.953 -2.527 18.646 1.00 98.50 172 PHE A N 1
ATOM 1303 C CA . PHE A 1 172 ? 5.233 -1.505 19.406 1.00 98.50 172 PHE A CA 1
ATOM 1304 C C . PHE A 1 172 ? 3.710 -1.661 19.319 1.00 98.50 172 PHE A C 1
ATOM 1306 O O . PHE A 1 172 ? 3.016 -1.590 20.330 1.00 98.50 172 PHE A O 1
ATOM 1313 N N . LEU A 1 173 ? 3.166 -1.907 18.127 1.00 98.50 173 LEU A N 1
ATOM 1314 C CA . LEU A 1 173 ? 1.723 -2.096 17.968 1.00 98.50 173 LEU A CA 1
ATOM 1315 C C . LEU A 1 173 ? 1.232 -3.364 18.680 1.00 98.50 173 LEU A C 1
ATOM 1317 O O . LEU A 1 173 ? 0.158 -3.342 19.281 1.00 98.50 173 LEU A O 1
ATOM 1321 N N . ARG A 1 174 ? 2.039 -4.431 18.708 1.00 98.38 174 ARG A N 1
ATOM 1322 C CA . ARG A 1 174 ? 1.763 -5.629 19.514 1.00 98.38 174 ARG A CA 1
ATOM 1323 C C . ARG A 1 174 ? 1.689 -5.311 21.011 1.00 98.38 174 ARG A C 1
ATOM 1325 O O . ARG A 1 174 ? 0.793 -5.812 21.683 1.00 98.38 174 ARG A O 1
ATOM 1332 N N . GLU A 1 175 ? 2.577 -4.462 21.534 1.00 97.75 175 GLU A N 1
ATOM 1333 C CA . GLU A 1 175 ? 2.524 -4.001 22.935 1.00 97.75 175 GLU A CA 1
ATOM 1334 C C . GLU A 1 175 ? 1.246 -3.205 23.243 1.00 97.75 175 GLU A C 1
ATOM 1336 O O . GLU A 1 175 ? 0.719 -3.295 24.351 1.00 97.75 175 GLU A O 1
ATOM 1341 N N . LEU A 1 176 ? 0.706 -2.481 22.255 1.00 97.31 176 LEU A N 1
ATOM 1342 C CA . LEU A 1 176 ? -0.595 -1.810 22.354 1.00 97.31 176 LEU A CA 1
ATOM 1343 C C . LEU A 1 176 ? -1.793 -2.762 22.195 1.00 97.31 176 LEU A C 1
ATOM 1345 O O . LEU A 1 176 ? -2.934 -2.321 22.303 1.00 97.31 176 LEU A O 1
ATOM 1349 N N . GLY A 1 177 ? -1.559 -4.049 21.936 1.00 98.19 177 GLY A N 1
ATOM 1350 C CA . GLY A 1 177 ? -2.605 -5.055 21.761 1.00 98.19 177 GLY A CA 1
ATOM 1351 C C . GLY A 1 177 ? -3.148 -5.172 20.337 1.00 98.19 177 GLY A C 1
ATOM 1352 O O . GLY A 1 177 ? -4.198 -5.784 20.146 1.00 98.19 177 GLY A O 1
ATOM 1353 N N . PHE A 1 178 ? -2.472 -4.609 19.329 1.00 98.62 178 PHE A N 1
ATOM 1354 C CA . PHE A 1 178 ? -2.845 -4.852 17.934 1.00 98.62 178 PHE A CA 1
ATOM 1355 C C . PHE A 1 178 ? -2.628 -6.330 17.565 1.00 98.62 178 PHE A C 1
ATOM 1357 O O . PHE A 1 178 ? -1.659 -6.942 18.024 1.00 98.62 178 PHE A O 1
ATOM 1364 N N . PRO A 1 179 ? -3.494 -6.900 16.705 1.00 98.38 179 PRO A N 1
ATOM 1365 C CA . PRO A 1 179 ? -3.277 -8.230 16.146 1.00 98.38 179 PRO A CA 1
ATOM 1366 C C . PRO A 1 179 ? -2.067 -8.246 15.206 1.00 98.38 179 PRO A C 1
ATOM 1368 O O . PRO A 1 179 ? -1.573 -7.202 14.791 1.00 98.38 179 PRO A O 1
ATOM 1371 N N . GLU A 1 180 ? -1.612 -9.434 14.810 1.00 98.25 180 GLU A N 1
ATOM 1372 C CA . GLU A 1 180 ? -0.519 -9.553 13.842 1.00 98.25 180 GLU A CA 1
ATOM 1373 C C . GLU A 1 180 ? -0.915 -9.015 12.449 1.00 98.25 180 GLU A C 1
ATOM 1375 O O . GLU A 1 180 ? -1.966 -9.395 11.923 1.00 98.25 180 GLU A O 1
ATOM 1380 N N . PRO A 1 181 ? -0.088 -8.157 11.819 1.00 98.75 181 PRO A N 1
ATOM 1381 C CA . PRO A 1 181 ? -0.345 -7.652 10.475 1.00 98.75 181 PRO A CA 1
ATOM 1382 C C . PRO A 1 181 ? 0.121 -8.637 9.401 1.00 98.75 181 PRO A C 1
ATOM 1384 O O . PRO A 1 181 ? 0.954 -9.511 9.644 1.00 98.75 181 PRO A O 1
ATOM 1387 N N . VAL A 1 182 ? -0.308 -8.410 8.157 1.00 98.81 182 VAL A N 1
ATOM 1388 C CA . VAL A 1 182 ? 0.491 -8.875 7.014 1.00 98.81 182 VAL A CA 1
ATOM 1389 C C . VAL A 1 182 ? 1.743 -8.005 6.939 1.00 98.81 182 VAL A C 1
ATOM 1391 O O . VAL A 1 182 ? 1.637 -6.784 6.811 1.00 98.81 182 VAL A O 1
ATOM 1394 N N . TYR A 1 183 ? 2.916 -8.630 6.995 1.00 98.81 183 TYR A N 1
ATOM 1395 C CA . TYR A 1 183 ? 4.204 -7.970 6.813 1.00 98.81 183 TYR A CA 1
ATOM 1396 C C . TYR A 1 183 ? 4.775 -8.310 5.437 1.00 98.81 183 TYR A C 1
ATOM 1398 O O . TYR A 1 183 ? 4.828 -9.480 5.041 1.00 98.81 183 TYR A O 1
ATOM 1406 N N . ALA A 1 184 ? 5.203 -7.295 4.696 1.00 98.75 184 ALA A N 1
ATOM 1407 C CA . ALA A 1 184 ? 5.704 -7.454 3.343 1.00 98.75 184 ALA A CA 1
ATOM 1408 C C . ALA A 1 184 ? 6.893 -6.539 3.035 1.00 98.75 184 ALA A C 1
ATOM 1410 O O . ALA A 1 184 ? 7.081 -5.486 3.637 1.00 98.75 184 ALA A O 1
ATOM 1411 N N . ASP A 1 185 ? 7.671 -6.962 2.048 1.00 98.56 185 ASP A N 1
ATOM 1412 C CA . ASP A 1 185 ? 8.801 -6.252 1.469 1.00 98.56 185 ASP A CA 1
ATOM 1413 C C . ASP A 1 185 ? 8.345 -5.604 0.151 1.00 98.56 185 ASP A C 1
ATOM 1415 O O . ASP A 1 185 ? 7.898 -6.282 -0.784 1.00 98.56 185 ASP A O 1
ATOM 1419 N N . SER A 1 186 ? 8.440 -4.275 0.075 1.00 97.56 186 SER A N 1
ATOM 1420 C CA . SER A 1 186 ? 8.032 -3.474 -1.087 1.00 97.56 186 SER A CA 1
ATOM 1421 C C . SER A 1 186 ? 9.101 -3.400 -2.189 1.00 97.56 186 SER A C 1
ATOM 1423 O O . SER A 1 186 ? 8.941 -2.667 -3.180 1.00 97.56 186 SER A O 1
ATOM 1425 N N . GLY A 1 187 ? 10.213 -4.115 -1.997 1.00 97.06 187 GLY A N 1
ATOM 1426 C CA . GLY A 1 187 ? 11.452 -4.046 -2.768 1.00 97.06 187 GLY A CA 1
ATOM 1427 C C . GLY A 1 187 ? 12.319 -2.825 -2.437 1.00 97.06 187 GLY A C 1
ATOM 1428 O O . GLY A 1 187 ? 13.414 -2.680 -2.971 1.00 97.06 187 GLY A O 1
ATOM 1429 N N . ASN A 1 188 ? 11.816 -1.914 -1.603 1.00 96.12 188 ASN A N 1
ATOM 1430 C CA . ASN A 1 188 ? 12.494 -0.677 -1.211 1.00 96.12 188 ASN A CA 1
ATOM 1431 C C . ASN A 1 188 ? 12.355 -0.343 0.279 1.00 96.12 188 ASN A C 1
ATOM 1433 O O . ASN A 1 188 ? 13.184 0.386 0.812 1.00 96.12 188 ASN A O 1
ATOM 1437 N N . GLY A 1 189 ? 11.330 -0.890 0.925 1.00 97.38 189 GLY A N 1
ATOM 1438 C CA . GLY A 1 189 ? 11.012 -0.673 2.323 1.00 97.38 189 GLY A CA 1
ATOM 1439 C C . GLY A 1 189 ? 10.048 -1.736 2.845 1.00 97.38 189 GLY A C 1
ATOM 1440 O O . GLY A 1 189 ? 9.752 -2.719 2.155 1.00 97.38 189 GLY A O 1
ATOM 1441 N N . GLY A 1 190 ? 9.575 -1.543 4.071 1.00 98.38 190 GLY A N 1
ATOM 1442 C CA . GLY A 1 190 ? 8.681 -2.467 4.762 1.00 98.38 190 GLY A CA 1
ATOM 1443 C C . GLY A 1 190 ? 7.237 -1.984 4.759 1.00 98.38 190 GLY A C 1
ATOM 1444 O O . GLY A 1 190 ? 6.956 -0.834 5.072 1.00 98.38 190 GLY A O 1
ATOM 1445 N N . HIS A 1 191 ? 6.306 -2.880 4.449 1.00 98.81 191 HIS A N 1
ATOM 1446 C CA . HIS A 1 191 ? 4.871 -2.625 4.532 1.00 98.81 191 HIS A CA 1
ATOM 1447 C C . HIS A 1 191 ? 4.249 -3.433 5.672 1.00 98.81 191 HIS A C 1
ATOM 1449 O O . HIS A 1 191 ? 4.439 -4.649 5.735 1.00 98.81 191 HIS A O 1
ATOM 1455 N N . LEU A 1 192 ? 3.420 -2.796 6.498 1.00 98.88 192 LEU A N 1
ATOM 1456 C CA . LEU A 1 192 ? 2.527 -3.479 7.437 1.00 98.88 192 LEU A CA 1
ATOM 1457 C C . LEU A 1 192 ? 1.073 -3.194 7.068 1.00 98.88 192 LEU A C 1
ATOM 1459 O O . LEU A 1 192 ? 0.680 -2.040 6.883 1.00 98.88 192 LEU A O 1
ATOM 1463 N N . LEU A 1 193 ? 0.264 -4.247 6.995 1.00 98.88 193 LEU A N 1
ATOM 1464 C CA . LEU A 1 193 ? -1.164 -4.153 6.716 1.00 98.88 193 LEU A CA 1
ATOM 1465 C C . LEU A 1 193 ? -1.947 -4.746 7.882 1.00 98.88 193 LEU A C 1
ATOM 1467 O O . LEU A 1 193 ? -2.019 -5.966 8.047 1.00 98.88 193 LEU A O 1
ATOM 1471 N N . TYR A 1 194 ? -2.548 -3.866 8.678 1.00 98.88 194 TYR A N 1
ATOM 1472 C CA . TYR A 1 194 ? -3.453 -4.245 9.759 1.00 98.88 194 TYR A CA 1
ATOM 1473 C C . TYR A 1 194 ? -4.881 -4.272 9.232 1.00 98.88 194 TYR A C 1
ATOM 1475 O O . TYR A 1 194 ? -5.358 -3.290 8.653 1.00 98.88 194 TYR A O 1
ATOM 1483 N N . ARG A 1 195 ? -5.563 -5.404 9.401 1.00 98.62 195 ARG A N 1
ATOM 1484 C CA . ARG A 1 195 ? -6.932 -5.589 8.920 1.00 98.62 195 ARG A CA 1
ATOM 1485 C C . ARG A 1 195 ? -7.880 -4.717 9.751 1.00 98.62 195 ARG A C 1
ATOM 1487 O O . ARG A 1 195 ? -7.866 -4.787 10.969 1.00 98.62 195 ARG A O 1
ATOM 1494 N N . VAL A 1 196 ? -8.735 -3.925 9.109 1.00 98.62 196 VAL A N 1
ATOM 1495 C CA . VAL A 1 196 ? -9.786 -3.115 9.767 1.00 98.62 196 VAL A CA 1
ATOM 1496 C C . VAL A 1 196 ? -11.126 -3.324 9.069 1.00 98.62 196 VAL A C 1
ATOM 1498 O O . VAL A 1 196 ? -11.142 -3.581 7.875 1.00 98.62 196 VAL A O 1
ATOM 1501 N N . ASP A 1 197 ? -12.263 -3.189 9.739 1.00 98.12 197 ASP A N 1
ATOM 1502 C CA . ASP A 1 197 ? -13.575 -3.235 9.075 1.00 98.12 197 ASP A CA 1
ATOM 1503 C C . ASP A 1 197 ? -14.347 -1.948 9.351 1.00 98.12 197 ASP A C 1
ATOM 1505 O O . ASP A 1 197 ? -15.062 -1.830 10.342 1.00 98.12 197 ASP A O 1
ATOM 1509 N N . LEU A 1 198 ? -14.114 -0.938 8.509 1.00 98.50 198 LEU A N 1
ATOM 1510 C CA . LEU A 1 198 ? -14.622 0.415 8.729 1.00 98.50 198 LEU A CA 1
ATOM 1511 C C . LEU A 1 198 ? -15.338 0.953 7.481 1.00 98.50 198 LEU A C 1
ATOM 1513 O O . LEU A 1 198 ? -14.974 0.601 6.352 1.00 98.50 198 LEU A O 1
ATOM 1517 N N . PRO A 1 199 ? -16.334 1.840 7.644 1.00 98.38 199 PRO A N 1
ATOM 1518 C CA . PRO A 1 199 ? -16.957 2.515 6.514 1.00 98.38 199 PRO A CA 1
ATOM 1519 C C . PRO A 1 199 ? -15.992 3.525 5.871 1.00 98.38 199 PRO A C 1
ATOM 1521 O O . PRO A 1 199 ? -15.029 3.985 6.487 1.00 98.38 199 PRO A O 1
ATOM 1524 N N . ASN A 1 200 ? -16.255 3.898 4.617 1.00 98.50 200 ASN A N 1
ATOM 1525 C CA . ASN A 1 200 ? -15.524 4.976 3.950 1.00 98.50 200 ASN A CA 1
ATOM 1526 C C . ASN A 1 200 ? -16.145 6.338 4.304 1.00 98.50 200 ASN A C 1
ATOM 1528 O O . ASN A 1 200 ? -17.002 6.839 3.577 1.00 98.50 200 ASN A O 1
ATOM 1532 N N . THR A 1 201 ? -15.751 6.913 5.443 1.00 98.56 201 THR A N 1
ATOM 1533 C CA . THR A 1 201 ? -16.219 8.237 5.888 1.00 98.56 201 THR A CA 1
ATOM 1534 C C . THR A 1 201 ? -15.064 9.203 6.149 1.00 98.56 201 THR A C 1
ATOM 1536 O O . THR A 1 201 ? -13.893 8.811 6.246 1.00 98.56 201 THR A O 1
ATOM 1539 N N . ALA A 1 202 ? -15.391 10.491 6.276 1.00 98.44 202 ALA A N 1
ATOM 1540 C CA . ALA A 1 202 ? -14.420 11.528 6.612 1.00 98.44 202 ALA A CA 1
ATOM 1541 C C . ALA A 1 202 ? -13.813 11.310 8.010 1.00 98.44 202 ALA A C 1
ATOM 1543 O O . ALA A 1 202 ? -12.615 11.514 8.195 1.00 98.44 202 ALA A O 1
ATOM 1544 N N . GLU A 1 203 ? -14.605 10.825 8.969 1.00 98.50 203 GLU A N 1
ATOM 1545 C CA . GLU A 1 203 ? -14.172 10.530 10.341 1.00 98.50 203 GLU A CA 1
ATOM 1546 C C . GLU A 1 203 ? -13.158 9.384 10.364 1.00 98.50 203 GLU A C 1
ATOM 1548 O O . GLU A 1 203 ? -12.109 9.499 10.992 1.00 98.50 203 GLU A O 1
ATOM 1553 N N . VAL A 1 204 ? -13.423 8.303 9.620 1.00 98.62 204 VAL A N 1
ATOM 1554 C CA . VAL A 1 204 ? -12.476 7.184 9.483 1.00 98.62 204 VAL A CA 1
ATOM 1555 C C . VAL A 1 204 ? -11.198 7.640 8.780 1.00 98.62 204 VAL A C 1
ATOM 1557 O O . VAL A 1 204 ? -10.099 7.268 9.185 1.00 98.62 204 VAL A O 1
ATOM 1560 N N . THR A 1 205 ? -11.317 8.484 7.754 1.00 98.62 205 THR A N 1
ATOM 1561 C CA . THR A 1 205 ? -10.156 9.063 7.064 1.00 98.62 205 THR A CA 1
ATOM 1562 C C . THR A 1 205 ? -9.293 9.885 8.025 1.00 98.62 205 THR A C 1
ATOM 1564 O O . THR A 1 205 ? -8.070 9.733 8.036 1.00 98.62 205 THR A O 1
ATOM 1567 N N . ALA A 1 206 ? -9.916 10.721 8.860 1.00 98.50 206 ALA A N 1
ATOM 1568 C CA . ALA A 1 206 ? -9.226 11.510 9.874 1.00 98.50 206 ALA A CA 1
ATOM 1569 C C . ALA A 1 206 ? -8.550 10.622 10.930 1.00 98.50 206 ALA A C 1
ATOM 1571 O O . ALA A 1 206 ? -7.384 10.854 11.248 1.00 98.50 206 ALA A O 1
ATOM 1572 N N . LEU A 1 207 ? -9.233 9.574 11.402 1.00 98.75 207 LEU A N 1
ATOM 1573 C CA . LEU A 1 207 ? -8.687 8.620 12.366 1.00 98.75 207 LEU A CA 1
ATOM 1574 C C . LEU A 1 207 ? -7.434 7.920 11.825 1.00 98.75 207 LEU A C 1
ATOM 1576 O O . LEU A 1 207 ? -6.386 7.958 12.461 1.00 98.75 207 LEU A O 1
ATOM 1580 N N . LEU A 1 208 ? -7.505 7.331 10.626 1.00 98.56 208 LEU A N 1
ATOM 1581 C CA . LEU A 1 208 ? -6.355 6.631 10.039 1.00 98.56 208 LEU A CA 1
ATOM 1582 C C . LEU A 1 208 ? -5.187 7.588 9.768 1.00 98.56 208 LEU A C 1
ATOM 1584 O O . LEU A 1 208 ? -4.030 7.222 9.963 1.00 98.56 208 LEU A O 1
ATOM 1588 N N . LYS A 1 209 ? -5.478 8.836 9.379 1.00 98.56 209 LYS A N 1
ATOM 1589 C CA . LYS A 1 209 ? -4.463 9.887 9.248 1.00 98.56 209 LYS A CA 1
ATOM 1590 C C . LYS A 1 209 ? -3.775 10.188 10.582 1.00 98.56 209 LYS A C 1
ATOM 1592 O O . LYS A 1 209 ? -2.557 10.341 10.603 1.00 98.56 209 LYS A O 1
ATOM 1597 N N . GLN A 1 210 ? -4.527 10.261 11.680 1.00 98.56 210 GLN A N 1
ATOM 1598 C CA . GLN A 1 210 ? -3.973 10.471 13.021 1.00 98.56 210 GLN A CA 1
ATOM 1599 C C . GLN A 1 210 ? -3.146 9.271 13.494 1.00 98.56 210 GLN A C 1
ATOM 1601 O O . GLN A 1 210 ? -2.053 9.478 14.009 1.00 98.56 210 GLN A O 1
ATOM 1606 N N . CYS A 1 211 ? -3.587 8.032 13.241 1.00 98.69 211 CYS A N 1
ATOM 1607 C CA . CYS A 1 211 ? -2.785 6.836 13.525 1.00 98.69 211 CYS A CA 1
ATOM 1608 C C . CYS A 1 211 ? -1.414 6.894 12.831 1.00 98.69 211 CYS A C 1
ATOM 1610 O O . CYS A 1 211 ? -0.386 6.661 13.461 1.00 98.69 211 CYS A O 1
ATOM 1612 N N . LEU A 1 212 ? -1.386 7.242 11.539 1.00 98.62 212 LEU A N 1
ATOM 1613 C CA . LEU A 1 212 ? -0.131 7.371 10.795 1.00 98.62 212 LEU A CA 1
ATOM 1614 C C . LEU A 1 212 ? 0.726 8.535 11.294 1.00 98.62 212 LEU A C 1
ATOM 1616 O O . LEU A 1 212 ? 1.942 8.397 11.365 1.00 98.62 212 LEU A O 1
ATOM 1620 N N . ALA A 1 213 ? 0.116 9.664 11.662 1.00 98.19 213 ALA A N 1
ATOM 1621 C CA . ALA A 1 213 ? 0.837 10.783 12.262 1.00 98.19 213 ALA A CA 1
ATOM 1622 C C . ALA A 1 213 ? 1.474 10.397 13.608 1.00 98.19 213 ALA A C 1
ATOM 1624 O O . ALA A 1 213 ? 2.606 10.795 13.872 1.00 98.19 213 ALA A O 1
ATOM 1625 N N . ALA A 1 214 ? 0.786 9.583 14.413 1.00 98.19 214 ALA A N 1
ATOM 1626 C CA . ALA A 1 214 ? 1.296 9.086 15.684 1.00 98.19 214 ALA A CA 1
ATOM 1627 C C . ALA A 1 214 ? 2.518 8.182 15.509 1.00 98.19 214 ALA A C 1
ATOM 1629 O O . ALA A 1 214 ? 3.558 8.383 16.138 1.00 98.19 214 ALA A O 1
ATOM 1630 N N . LEU A 1 215 ? 2.419 7.231 14.579 1.00 98.38 215 LEU A N 1
ATOM 1631 C CA . LEU A 1 215 ? 3.540 6.372 14.215 1.00 98.38 215 LEU A CA 1
ATOM 1632 C C . LEU A 1 215 ? 4.709 7.192 13.673 1.00 98.38 215 LEU A C 1
ATOM 1634 O O . LEU A 1 215 ? 5.831 7.028 14.137 1.00 98.38 215 LEU A O 1
ATOM 1638 N N . ARG A 1 216 ? 4.441 8.127 12.758 1.00 97.00 216 ARG A N 1
ATOM 1639 C CA . ARG A 1 216 ? 5.446 9.030 12.198 1.00 97.00 216 ARG A CA 1
ATOM 1640 C C . ARG A 1 216 ? 6.175 9.824 13.284 1.00 97.00 216 ARG A C 1
ATOM 1642 O O . ARG A 1 216 ? 7.395 9.879 13.284 1.00 97.00 216 ARG A O 1
ATOM 1649 N N . PHE A 1 217 ? 5.446 10.413 14.231 1.00 96.94 217 PHE A N 1
ATOM 1650 C CA . PHE A 1 217 ? 6.046 11.167 15.335 1.00 96.94 217 PHE A CA 1
ATOM 1651 C C . PHE A 1 217 ? 7.004 10.313 16.174 1.00 96.94 217 PHE A C 1
ATOM 1653 O O . PHE A 1 217 ? 8.049 10.795 16.603 1.00 96.94 217 PHE A O 1
ATOM 1660 N N . ARG A 1 218 ? 6.655 9.043 16.395 1.00 97.00 218 ARG A N 1
ATOM 1661 C CA . ARG A 1 218 ? 7.449 8.114 17.202 1.00 97.00 218 ARG A CA 1
ATOM 1662 C C . ARG A 1 218 ? 8.650 7.526 16.457 1.00 97.00 218 ARG A C 1
ATOM 1664 O O . ARG A 1 218 ? 9.657 7.227 17.093 1.00 97.00 218 ARG A O 1
ATOM 1671 N N . PHE A 1 219 ? 8.517 7.311 15.152 1.00 97.25 219 PHE A N 1
ATOM 1672 C CA . PHE A 1 219 ? 9.395 6.436 14.377 1.00 97.25 219 PHE A CA 1
ATOM 1673 C C . PHE A 1 219 ? 10.024 7.091 13.144 1.00 97.25 219 PHE A C 1
ATOM 1675 O O . PHE A 1 219 ? 10.769 6.412 12.450 1.00 97.25 219 PHE A O 1
ATOM 1682 N N . ASP A 1 220 ? 9.772 8.356 12.821 1.00 96.56 220 ASP A N 1
ATOM 1683 C CA . ASP A 1 220 ? 10.591 9.038 11.814 1.00 96.56 220 ASP A CA 1
ATOM 1684 C C . ASP A 1 220 ? 11.967 9.377 12.397 1.00 96.56 220 ASP A C 1
ATOM 1686 O O . ASP A 1 220 ? 12.086 9.859 13.524 1.00 96.56 220 ASP A O 1
ATOM 1690 N N . ASP A 1 221 ? 13.014 9.213 11.594 1.00 95.19 221 ASP A N 1
ATOM 1691 C CA . ASP A 1 221 ? 14.346 9.731 11.904 1.00 95.19 221 ASP A CA 1
ATOM 1692 C C . ASP A 1 221 ? 15.036 10.282 10.647 1.00 95.19 221 ASP A C 1
ATOM 1694 O O . ASP A 1 221 ? 14.389 10.607 9.649 1.00 95.19 221 ASP A O 1
ATOM 1698 N N . THR A 1 222 ? 16.351 10.495 10.689 1.00 94.19 222 THR A N 1
ATOM 1699 C CA . THR A 1 222 ? 17.099 11.034 9.545 1.00 94.19 222 THR A CA 1
ATOM 1700 C C . THR A 1 222 ? 17.214 10.058 8.374 1.00 94.19 222 THR A C 1
ATOM 1702 O O . THR A 1 222 ? 17.450 10.510 7.258 1.00 94.19 222 THR A O 1
ATOM 1705 N N . ALA A 1 223 ? 17.063 8.755 8.614 1.00 94.44 223 ALA A N 1
ATOM 1706 C CA . ALA A 1 223 ? 17.246 7.696 7.630 1.00 94.44 223 ALA A CA 1
ATOM 1707 C C . ALA A 1 223 ? 15.915 7.116 7.136 1.00 94.44 223 ALA A C 1
ATOM 1709 O O . ALA A 1 223 ? 15.777 6.883 5.938 1.00 94.44 223 ALA A O 1
ATOM 1710 N N . ILE A 1 224 ? 14.936 6.909 8.019 1.00 97.06 224 ILE A N 1
ATOM 1711 C CA . ILE A 1 224 ? 13.664 6.250 7.700 1.00 97.06 224 ILE A CA 1
ATOM 1712 C C . ILE A 1 224 ? 12.482 7.193 7.937 1.00 97.06 224 ILE A C 1
ATOM 1714 O O . ILE A 1 224 ? 12.471 7.991 8.879 1.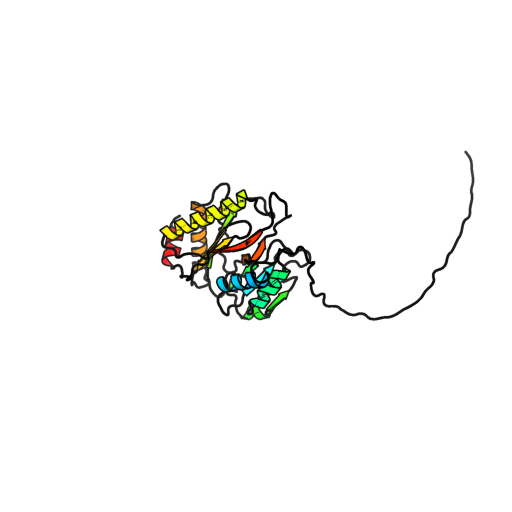00 97.06 224 ILE A O 1
ATOM 1718 N N . GLU A 1 225 ? 11.475 7.094 7.073 1.00 96.56 225 GLU A N 1
ATOM 1719 C CA . GLU A 1 225 ? 10.165 7.715 7.258 1.00 96.56 225 GLU A CA 1
ATOM 1720 C C . GLU A 1 225 ? 9.025 6.704 7.190 1.00 96.56 225 GLU A C 1
ATOM 1722 O O . GLU A 1 225 ? 9.095 5.695 6.489 1.00 96.56 225 GLU A O 1
ATOM 1727 N N . ILE A 1 226 ? 7.946 7.021 7.901 1.00 97.88 226 ILE A N 1
ATOM 1728 C CA . ILE A 1 226 ? 6.637 6.403 7.714 1.00 97.88 226 ILE A CA 1
ATOM 1729 C C . ILE A 1 226 ? 5.796 7.302 6.799 1.00 97.88 226 ILE A C 1
ATOM 1731 O O . ILE A 1 226 ? 5.514 8.457 7.146 1.00 97.88 226 ILE A O 1
ATOM 1735 N N . ASP A 1 227 ? 5.338 6.787 5.648 1.00 96.88 227 ASP A N 1
ATOM 1736 C CA . ASP A 1 227 ? 4.515 7.560 4.706 1.00 96.88 227 ASP A CA 1
ATOM 1737 C C . ASP A 1 227 ? 3.122 7.851 5.288 1.00 96.88 227 ASP A C 1
ATOM 1739 O O . ASP A 1 227 ? 2.137 7.125 5.110 1.00 96.88 227 ASP A O 1
ATOM 1743 N N . SER A 1 228 ? 3.032 9.006 5.944 1.00 94.75 228 SER A N 1
ATOM 1744 C CA . SER A 1 228 ? 1.794 9.565 6.488 1.00 94.75 228 SER A CA 1
ATOM 1745 C C . SER A 1 228 ? 0.762 9.992 5.436 1.00 94.75 228 SER A C 1
ATOM 1747 O O . SER A 1 228 ? -0.289 10.502 5.812 1.00 94.75 228 SER A O 1
ATOM 1749 N N . SER A 1 229 ? 1.020 9.823 4.134 1.00 96.00 229 SER A N 1
ATOM 1750 C CA . SER A 1 229 ? 0.061 10.108 3.059 1.00 96.00 229 SER A CA 1
ATOM 1751 C C . SER A 1 229 ? -0.846 8.920 2.723 1.00 96.00 229 SER A C 1
ATOM 1753 O O . SER A 1 229 ? -1.859 9.099 2.046 1.00 96.00 229 SER A O 1
ATOM 1755 N N . THR A 1 230 ? -0.533 7.719 3.213 1.00 97.75 230 THR A N 1
ATOM 1756 C CA . THR A 1 230 ? -1.223 6.460 2.869 1.00 97.75 230 THR A CA 1
ATOM 1757 C C . THR A 1 230 ? -2.650 6.327 3.431 1.00 97.75 230 THR A C 1
ATOM 1759 O O . THR A 1 230 ? -3.344 5.354 3.134 1.00 97.75 230 THR A O 1
ATOM 1762 N N . TYR A 1 231 ? -3.155 7.326 4.168 1.00 98.00 231 TYR A N 1
ATOM 1763 C CA . TYR A 1 231 ? -4.484 7.300 4.796 1.00 98.00 231 TYR A CA 1
ATOM 1764 C C . TYR A 1 231 ? -5.674 7.386 3.832 1.00 98.00 231 TYR A C 1
ATOM 1766 O O . TYR A 1 231 ? -6.786 7.061 4.241 1.00 98.00 231 TYR A O 1
ATOM 1774 N N . ASN A 1 232 ? -5.511 7.858 2.594 1.00 98.12 232 ASN A N 1
ATOM 1775 C CA . ASN A 1 232 ? -6.662 8.128 1.723 1.00 98.12 232 ASN A CA 1
ATOM 1776 C C . ASN A 1 232 ? -7.396 6.841 1.285 1.00 98.12 232 ASN A C 1
ATOM 1778 O O . ASN A 1 232 ? -6.823 5.745 1.277 1.00 98.12 232 ASN A O 1
ATOM 1782 N N . ALA A 1 233 ? -8.678 6.967 0.918 1.00 98.31 233 ALA A N 1
ATOM 1783 C CA . ALA A 1 233 ? -9.571 5.833 0.663 1.00 98.31 233 ALA A CA 1
ATOM 1784 C C . ALA A 1 233 ? -9.047 4.901 -0.453 1.00 98.31 233 ALA A C 1
ATOM 1786 O O . ALA A 1 233 ? -8.940 3.683 -0.278 1.00 98.31 233 ALA A O 1
ATOM 1787 N N . SER A 1 234 ? -8.665 5.499 -1.581 1.00 98.00 234 SER A N 1
ATOM 1788 C CA . SER A 1 234 ? -8.221 4.845 -2.818 1.00 98.00 234 SER A CA 1
ATOM 1789 C C . SER A 1 234 ? -6.718 4.574 -2.873 1.00 98.00 234 SER A C 1
ATOM 1791 O O . SER A 1 234 ? -6.151 4.439 -3.960 1.00 98.00 234 SER A O 1
ATOM 1793 N N . ARG A 1 235 ? -6.047 4.512 -1.713 1.00 97.94 235 ARG A N 1
ATOM 1794 C CA . ARG A 1 235 ? -4.609 4.246 -1.646 1.00 97.94 235 ARG A CA 1
ATOM 1795 C C . ARG A 1 235 ? -4.261 2.984 -2.439 1.00 97.94 235 ARG A C 1
ATOM 1797 O O . ARG A 1 235 ? -4.838 1.913 -2.246 1.00 97.94 235 ARG A O 1
ATOM 1804 N N . MET A 1 236 ? -3.309 3.158 -3.347 1.00 97.94 236 MET A N 1
ATOM 1805 C CA . MET A 1 236 ? -2.725 2.082 -4.130 1.00 97.94 236 MET A CA 1
ATOM 1806 C C . MET A 1 236 ? -1.556 1.483 -3.356 1.00 97.94 236 MET A C 1
ATOM 1808 O O . MET A 1 236 ? -0.772 2.222 -2.761 1.00 97.94 236 MET A O 1
ATOM 1812 N N . ILE A 1 237 ? -1.424 0.165 -3.402 1.00 98.38 237 ILE A N 1
ATOM 1813 C CA . ILE A 1 237 ? -0.294 -0.569 -2.834 1.00 98.38 237 ILE A CA 1
ATOM 1814 C C . ILE A 1 237 ? 0.464 -1.275 -3.948 1.00 98.38 237 ILE A C 1
ATOM 1816 O O . ILE A 1 237 ? -0.132 -1.671 -4.951 1.00 98.38 237 ILE A O 1
ATOM 1820 N N . LYS A 1 238 ? 1.782 -1.415 -3.798 1.00 97.88 238 LYS A N 1
ATOM 1821 C CA . LYS A 1 238 ? 2.577 -2.193 -4.748 1.00 97.88 238 LYS A CA 1
ATOM 1822 C C . LYS A 1 238 ? 2.131 -3.655 -4.713 1.00 97.88 238 LYS A C 1
ATOM 1824 O O . LYS A 1 238 ? 1.924 -4.215 -3.639 1.00 97.88 238 LYS A O 1
ATOM 1829 N N . LEU A 1 239 ? 1.958 -4.255 -5.884 1.00 98.56 239 LEU A N 1
ATOM 1830 C CA . LEU A 1 239 ? 1.491 -5.626 -6.011 1.00 98.56 239 LEU A CA 1
ATOM 1831 C C . LEU A 1 239 ? 2.633 -6.601 -5.722 1.00 98.56 239 LEU A C 1
ATOM 1833 O O . LEU A 1 239 ? 3.571 -6.709 -6.515 1.00 98.56 239 LEU A O 1
ATOM 1837 N N . TYR A 1 240 ? 2.540 -7.309 -4.597 1.00 98.62 240 TYR A N 1
ATOM 1838 C CA . TYR A 1 240 ? 3.557 -8.276 -4.192 1.00 98.62 240 TYR A CA 1
ATOM 1839 C C . TYR A 1 240 ? 3.726 -9.392 -5.235 1.00 98.62 240 TYR A C 1
ATOM 1841 O O . TYR A 1 240 ? 2.754 -9.85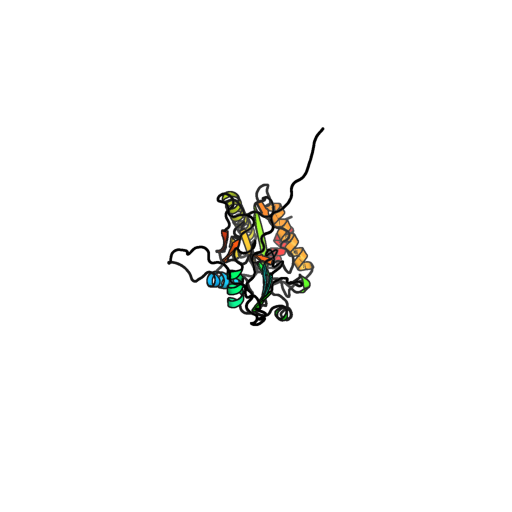4 -5.832 1.00 98.62 240 TYR A O 1
ATOM 1849 N N . GLY A 1 241 ? 4.971 -9.806 -5.470 1.00 98.12 241 GLY A N 1
ATOM 1850 C CA . GLY A 1 241 ? 5.361 -10.714 -6.552 1.00 98.12 241 GLY A CA 1
ATOM 1851 C C . GLY A 1 241 ? 5.808 -10.004 -7.838 1.00 98.12 241 GLY A C 1
ATOM 1852 O O . GLY A 1 241 ? 6.295 -10.666 -8.754 1.00 98.12 241 GLY A O 1
ATOM 1853 N N . THR A 1 242 ? 5.693 -8.671 -7.914 1.00 98.56 242 THR A N 1
ATOM 1854 C CA . THR A 1 242 ? 6.192 -7.861 -9.044 1.00 98.56 242 THR A CA 1
ATOM 1855 C C . THR A 1 242 ? 7.498 -7.139 -8.704 1.00 98.56 242 THR A C 1
ATOM 1857 O O . THR A 1 242 ? 7.832 -6.949 -7.530 1.00 98.56 242 THR A O 1
ATOM 1860 N N . LEU A 1 243 ? 8.265 -6.763 -9.728 1.00 98.31 243 LEU A N 1
ATOM 1861 C CA . LEU A 1 243 ? 9.535 -6.055 -9.576 1.00 98.31 243 LEU A CA 1
ATOM 1862 C C . LEU A 1 243 ? 9.299 -4.585 -9.190 1.00 98.31 243 LEU A C 1
ATOM 1864 O O . LEU A 1 243 ? 8.535 -3.877 -9.847 1.00 98.31 243 LEU A O 1
ATOM 1868 N N . ALA A 1 244 ? 9.968 -4.122 -8.135 1.00 98.06 244 ALA A N 1
ATOM 1869 C CA . ALA A 1 244 ? 10.099 -2.706 -7.828 1.00 98.06 244 ALA A CA 1
ATOM 1870 C C . ALA A 1 244 ? 11.312 -2.149 -8.582 1.00 98.06 244 ALA A C 1
ATOM 1872 O O . ALA A 1 244 ? 12.447 -2.452 -8.218 1.00 98.06 244 ALA A O 1
ATOM 1873 N N . ALA A 1 245 ? 11.049 -1.347 -9.611 1.00 97.81 245 ALA A N 1
ATOM 1874 C CA . ALA A 1 245 ? 12.019 -1.003 -10.648 1.00 97.81 245 ALA A CA 1
ATOM 1875 C C . ALA A 1 245 ? 12.196 0.516 -10.811 1.00 97.81 245 ALA A C 1
ATOM 1877 O O . ALA A 1 245 ? 12.228 1.037 -11.921 1.00 97.81 245 ALA A O 1
ATOM 1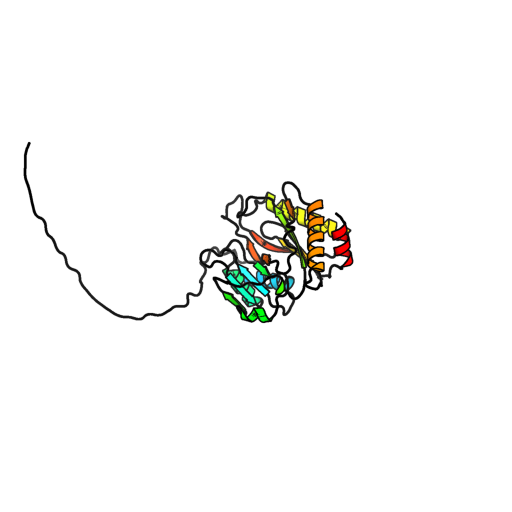878 N N . LYS A 1 246 ? 12.232 1.258 -9.693 1.00 96.38 246 LYS A N 1
ATOM 1879 C CA . LYS A 1 246 ? 12.433 2.715 -9.726 1.00 96.38 246 LYS A CA 1
ATOM 1880 C C . LYS A 1 246 ? 13.869 3.024 -10.161 1.00 96.38 246 LYS A C 1
ATOM 1882 O O . LYS A 1 246 ? 14.804 2.613 -9.467 1.00 96.38 246 LYS A O 1
ATOM 1887 N N . GLY A 1 247 ? 14.021 3.814 -11.222 1.00 96.69 247 GLY A N 1
ATOM 1888 C CA . GLY A 1 247 ? 15.326 4.226 -11.751 1.00 96.69 247 GLY A CA 1
ATOM 1889 C C . GLY A 1 247 ? 16.083 3.074 -12.415 1.00 96.69 247 GLY A C 1
ATOM 1890 O O . GLY A 1 247 ? 15.499 2.032 -12.695 1.00 96.69 247 GLY A O 1
ATOM 1891 N N . ASP A 1 248 ? 17.381 3.250 -12.654 1.00 97.56 248 ASP A N 1
ATOM 1892 C CA . ASP A 1 248 ? 18.216 2.209 -13.264 1.00 97.56 248 ASP A CA 1
ATOM 1893 C C . ASP A 1 248 ? 18.595 1.115 -12.255 1.00 97.56 248 ASP A C 1
ATOM 1895 O O . ASP A 1 248 ? 18.794 1.391 -11.070 1.00 97.56 248 ASP A O 1
ATOM 1899 N N . ASP A 1 249 ? 18.699 -0.123 -12.741 1.00 98.06 249 ASP A N 1
ATOM 1900 C CA . ASP A 1 249 ? 19.167 -1.274 -11.966 1.00 98.06 249 ASP A CA 1
ATOM 1901 C C . ASP A 1 249 ? 20.700 -1.293 -11.948 1.00 98.06 249 ASP A C 1
ATOM 1903 O O . ASP A 1 249 ? 21.346 -1.618 -12.948 1.00 98.06 249 ASP A O 1
ATOM 1907 N N . ILE A 1 250 ? 21.286 -0.887 -10.823 1.00 98.06 250 ILE A N 1
ATOM 1908 C CA . ILE A 1 250 ? 22.738 -0.863 -10.612 1.00 98.06 250 ILE A CA 1
ATOM 1909 C C . ILE A 1 250 ? 23.093 -1.609 -9.320 1.00 98.06 250 ILE A C 1
ATOM 1911 O O . ILE A 1 250 ? 22.261 -1.645 -8.410 1.00 98.06 250 ILE A O 1
ATOM 1915 N N . PRO A 1 251 ? 24.319 -2.157 -9.184 1.00 98.06 251 PRO A N 1
ATOM 1916 C CA . PRO A 1 251 ? 24.718 -2.929 -8.004 1.00 98.06 251 PRO A CA 1
ATOM 1917 C C . PRO A 1 251 ? 24.469 -2.221 -6.667 1.00 98.06 251 PRO A C 1
ATOM 1919 O O . PRO A 1 251 ? 24.112 -2.862 -5.686 1.00 98.06 251 PRO A O 1
ATOM 1922 N N . GLU A 1 252 ? 24.620 -0.899 -6.619 1.00 97.88 252 GLU A N 1
ATOM 1923 C CA . GLU A 1 252 ? 24.441 -0.104 -5.405 1.00 97.88 252 GLU A CA 1
ATOM 1924 C C . GLU A 1 252 ? 22.966 0.143 -5.055 1.00 97.88 252 GLU A C 1
ATOM 1926 O O . GLU A 1 252 ? 22.651 0.444 -3.905 1.00 97.88 252 GLU A O 1
ATOM 1931 N N . ARG A 1 253 ? 22.058 0.069 -6.037 1.00 98.19 253 ARG A N 1
ATOM 1932 C CA . ARG A 1 253 ? 20.622 0.374 -5.907 1.00 98.19 253 ARG A CA 1
ATOM 1933 C C . ARG A 1 253 ? 19.792 -0.609 -6.738 1.00 98.19 253 ARG A C 1
ATOM 1935 O O . ARG A 1 253 ? 19.107 -0.186 -7.673 1.00 98.19 253 ARG A O 1
ATOM 1942 N N . PRO A 1 254 ? 19.855 -1.909 -6.417 1.00 98.38 254 PRO A N 1
ATOM 1943 C CA . PRO A 1 254 ? 19.278 -2.925 -7.272 1.00 98.38 254 PRO A CA 1
ATOM 1944 C C . PRO A 1 254 ? 17.751 -2.870 -7.252 1.00 98.38 254 PRO A C 1
ATOM 1946 O O . PRO A 1 254 ? 17.114 -2.511 -6.251 1.00 98.38 254 PRO A O 1
ATOM 1949 N N . HIS A 1 255 ? 17.148 -3.286 -8.358 1.00 98.50 255 HIS A N 1
ATOM 1950 C CA . HIS A 1 255 ? 15.725 -3.593 -8.412 1.00 98.50 255 HIS A CA 1
ATOM 1951 C C . HIS A 1 255 ? 15.448 -4.874 -7.624 1.00 98.50 255 HIS A C 1
ATOM 1953 O O . HIS A 1 255 ? 16.209 -5.840 -7.671 1.00 98.50 255 HIS A O 1
ATOM 1959 N N . ARG A 1 256 ? 14.333 -4.915 -6.888 1.00 98.19 256 ARG A N 1
ATOM 1960 C CA . ARG A 1 256 ? 13.984 -6.070 -6.040 1.00 98.19 256 ARG A CA 1
ATOM 1961 C C . ARG A 1 256 ? 12.553 -6.515 -6.273 1.00 98.19 256 ARG A C 1
ATOM 1963 O O . ARG A 1 256 ? 11.650 -5.694 -6.445 1.00 98.19 256 ARG A O 1
ATOM 1970 N N . TYR A 1 257 ? 12.332 -7.827 -6.247 1.00 98.06 257 TYR A N 1
ATOM 1971 C CA . TYR A 1 257 ? 10.978 -8.365 -6.217 1.00 98.06 257 TYR A CA 1
ATOM 1972 C C . TYR A 1 257 ? 10.331 -8.063 -4.876 1.00 98.06 257 TYR A C 1
ATOM 1974 O O . TYR A 1 257 ? 10.893 -8.307 -3.811 1.00 98.06 257 TYR A O 1
ATOM 1982 N N . THR A 1 258 ? 9.111 -7.561 -4.959 1.00 98.38 258 THR A N 1
ATOM 1983 C CA . THR A 1 258 ? 8.234 -7.400 -3.807 1.00 98.38 258 THR A CA 1
ATOM 1984 C C . THR A 1 258 ? 7.724 -8.756 -3.338 1.00 98.38 258 THR A C 1
ATOM 1986 O O . THR A 1 258 ? 7.502 -9.654 -4.154 1.00 98.38 258 THR A O 1
ATOM 1989 N N . ARG A 1 259 ? 7.506 -8.931 -2.034 1.00 97.69 259 ARG A N 1
ATOM 1990 C CA . ARG A 1 259 ? 7.106 -10.232 -1.474 1.00 97.69 259 ARG A CA 1
ATOM 1991 C C . ARG A 1 259 ? 6.385 -10.089 -0.144 1.00 97.69 259 ARG A C 1
ATOM 1993 O O . ARG A 1 259 ? 6.672 -9.190 0.638 1.00 97.69 259 ARG A O 1
ATOM 2000 N N . LEU A 1 260 ? 5.482 -11.023 0.125 1.00 98.38 260 LEU A N 1
ATOM 2001 C CA . LEU A 1 260 ? 4.940 -11.224 1.463 1.00 98.38 260 LEU A CA 1
ATOM 2002 C C . LEU A 1 260 ? 6.019 -11.890 2.326 1.00 98.38 260 LEU A C 1
ATOM 2004 O O . LEU A 1 260 ? 6.561 -12.923 1.941 1.00 98.38 260 LEU A O 1
ATOM 2008 N N . MET A 1 261 ? 6.343 -11.281 3.464 1.00 98.06 261 MET A N 1
ATOM 2009 C CA . MET A 1 261 ? 7.365 -11.768 4.396 1.00 98.06 261 MET A CA 1
ATOM 2010 C C . MET A 1 261 ? 6.736 -12.620 5.494 1.00 98.06 261 MET A C 1
ATOM 2012 O O . MET A 1 261 ? 7.253 -13.676 5.852 1.00 98.06 261 MET A O 1
ATOM 2016 N N . ASN A 1 262 ? 5.593 -12.176 6.014 1.00 98.12 262 ASN A N 1
ATOM 2017 C CA . ASN A 1 262 ? 4.809 -12.915 6.987 1.00 98.12 262 ASN A CA 1
ATOM 2018 C C . ASN A 1 262 ? 3.319 -12.637 6.767 1.00 98.12 262 ASN A C 1
ATOM 2020 O O . ASN A 1 262 ? 2.894 -11.487 6.673 1.00 98.12 262 ASN A O 1
ATOM 2024 N N . VAL A 1 263 ? 2.535 -13.708 6.679 1.00 98.25 263 VAL A N 1
ATOM 2025 C CA . VAL A 1 263 ? 1.072 -13.663 6.653 1.00 98.25 263 VAL A CA 1
ATOM 2026 C C . VAL A 1 263 ? 0.605 -14.418 7.895 1.00 98.25 263 VAL A C 1
ATOM 2028 O O . VAL A 1 263 ? 1.000 -15.578 8.052 1.00 98.25 263 VAL A O 1
ATOM 2031 N N . PRO A 1 264 ? -0.171 -13.799 8.798 1.00 97.12 264 PRO A N 1
ATOM 2032 C CA . PRO A 1 264 ? -0.674 -14.499 9.971 1.00 97.12 264 PRO A CA 1
ATOM 2033 C C . PRO A 1 264 ? -1.658 -15.594 9.542 1.00 97.12 264 PRO A C 1
ATOM 2035 O O . PRO A 1 264 ? -2.373 -15.445 8.552 1.00 97.12 264 PRO A O 1
ATOM 2038 N N . GLU A 1 265 ? -1.724 -16.688 10.306 1.00 94.25 265 GLU A N 1
ATOM 2039 C CA . GLU A 1 265 ? -2.651 -17.801 10.034 1.00 94.25 265 GLU A CA 1
ATOM 2040 C C . GLU A 1 265 ? -4.114 -17.330 10.004 1.00 94.25 265 GLU A C 1
ATOM 2042 O O . GLU A 1 265 ? -4.931 -17.834 9.232 1.00 94.25 265 GLU A O 1
ATOM 2047 N N . ARG A 1 266 ? -4.439 -16.325 10.827 1.00 94.31 266 ARG A N 1
ATOM 2048 C CA . ARG A 1 266 ? -5.737 -15.651 10.848 1.00 94.31 266 ARG A CA 1
ATOM 2049 C C . ARG A 1 266 ? -5.549 -14.141 10.805 1.00 94.31 266 ARG A C 1
ATOM 2051 O O . ARG A 1 266 ? -4.808 -13.581 11.606 1.00 94.31 266 ARG A O 1
ATOM 2058 N N . LEU A 1 267 ? -6.258 -13.491 9.884 1.00 95.62 267 LEU A N 1
ATOM 2059 C CA . LEU A 1 267 ? -6.332 -12.034 9.802 1.00 95.62 267 LEU A CA 1
ATOM 2060 C C . LEU A 1 267 ? -7.411 -11.523 10.755 1.00 95.62 267 LEU A C 1
ATOM 2062 O O . LEU A 1 267 ? -8.594 -11.492 10.414 1.00 95.62 267 LEU A O 1
ATOM 2066 N N . GLU A 1 268 ? -6.993 -11.139 11.954 1.00 98.00 268 GLU A N 1
ATOM 2067 C CA . GLU A 1 268 ? -7.873 -10.551 12.960 1.00 98.00 268 GLU A CA 1
ATOM 2068 C C . GLU A 1 268 ? -8.096 -9.059 12.692 1.00 98.00 268 GLU A C 1
ATOM 2070 O O . GLU A 1 268 ? -7.181 -8.331 12.308 1.00 98.00 268 GLU A O 1
ATOM 2075 N N . VAL A 1 269 ? -9.335 -8.602 12.882 1.00 98.44 269 VAL A N 1
ATOM 2076 C CA . VAL A 1 269 ? -9.705 -7.196 12.697 1.00 98.44 269 VAL A CA 1
ATOM 2077 C C . VAL A 1 269 ? -9.197 -6.384 13.887 1.00 98.44 269 VAL A C 1
ATOM 2079 O O . VAL A 1 269 ? -9.604 -6.616 15.022 1.00 98.44 269 VAL A O 1
ATOM 2082 N N . THR A 1 270 ? -8.347 -5.394 13.625 1.00 98.62 270 THR A N 1
ATOM 2083 C CA . THR A 1 270 ? -7.973 -4.367 14.597 1.00 98.62 270 THR A CA 1
ATOM 2084 C C . THR A 1 270 ? -9.215 -3.571 14.992 1.00 98.62 270 THR A C 1
ATOM 2086 O O . THR A 1 270 ? -9.910 -3.019 14.134 1.00 98.62 270 THR A O 1
ATOM 2089 N N . SER A 1 271 ? -9.489 -3.510 16.295 1.00 98.25 271 SER A N 1
ATOM 2090 C CA . SER A 1 271 ? -10.673 -2.834 16.820 1.00 98.25 271 SER A CA 1
ATOM 2091 C C . SER A 1 271 ? -10.593 -1.312 16.663 1.00 98.25 271 SER A C 1
ATOM 2093 O O . SER A 1 271 ? -9.511 -0.726 16.553 1.00 98.25 271 SER A O 1
ATOM 2095 N N . LEU A 1 272 ? -11.753 -0.653 16.676 1.00 98.38 272 LEU A N 1
ATOM 2096 C CA . LEU A 1 272 ? -11.827 0.805 16.598 1.00 98.38 272 LEU A CA 1
ATOM 2097 C C . LEU A 1 272 ? -11.140 1.469 17.802 1.00 98.38 272 LEU A C 1
ATOM 2099 O O . LEU A 1 272 ? -10.469 2.485 17.641 1.00 98.38 272 LEU A O 1
ATOM 2103 N N . GLU A 1 273 ? -11.264 0.872 18.986 1.00 98.38 273 GLU A N 1
ATOM 2104 C CA . GLU A 1 273 ? -10.667 1.358 20.231 1.00 98.38 273 GLU A CA 1
ATOM 2105 C C . GLU A 1 273 ? -9.139 1.360 20.154 1.00 98.38 273 GLU A C 1
ATOM 2107 O O . GLU A 1 273 ? -8.510 2.326 20.577 1.00 98.38 273 GLU A O 1
ATOM 2112 N N . LEU A 1 274 ? -8.532 0.324 19.563 1.00 98.50 274 LEU A N 1
ATOM 2113 C CA . LEU A 1 274 ? -7.083 0.256 19.356 1.00 98.50 274 LEU A CA 1
ATOM 2114 C C . LEU A 1 274 ? -6.591 1.343 18.393 1.00 98.50 274 LEU A C 1
ATOM 2116 O O . LEU A 1 274 ? -5.573 1.987 18.650 1.00 98.50 274 LEU A O 1
ATOM 2120 N N . LEU A 1 275 ? -7.333 1.594 17.311 1.00 98.69 275 LEU A N 1
ATOM 2121 C CA . LEU A 1 275 ? -7.020 2.675 16.371 1.00 98.69 275 LEU A CA 1
ATOM 2122 C C . LEU A 1 275 ? -7.120 4.049 17.044 1.00 98.69 275 LEU A C 1
ATOM 2124 O O . LEU A 1 275 ? -6.230 4.882 16.878 1.00 98.69 275 LEU A O 1
ATOM 2128 N N . GLN A 1 276 ? -8.175 4.279 17.829 1.00 98.50 276 GLN A N 1
ATOM 2129 C CA . GLN A 1 276 ? -8.361 5.512 18.598 1.00 98.50 276 GLN A CA 1
ATOM 2130 C C . GLN A 1 276 ? -7.271 5.691 19.657 1.00 98.50 276 GLN A C 1
ATOM 2132 O O . GLN A 1 276 ? -6.749 6.793 19.810 1.00 98.50 276 GLN A O 1
ATOM 2137 N N . HIS A 1 277 ? -6.891 4.613 20.346 1.00 98.12 277 HIS A N 1
ATOM 2138 C CA . HIS A 1 277 ? -5.803 4.630 21.315 1.00 98.12 277 HIS A CA 1
ATOM 2139 C C . HIS A 1 277 ? -4.484 5.024 20.649 1.00 98.12 277 HIS A C 1
ATOM 2141 O O . HIS A 1 277 ? -3.833 5.954 21.113 1.00 98.12 277 HIS A O 1
ATOM 2147 N N . LEU A 1 278 ? -4.138 4.399 19.516 1.00 98.31 278 LEU A N 1
ATOM 2148 C CA . LEU A 1 278 ? -2.953 4.759 18.734 1.00 98.31 278 LEU A CA 1
ATOM 2149 C C . LEU A 1 278 ? -2.991 6.228 18.290 1.00 98.31 278 LEU A C 1
ATOM 2151 O O . LEU A 1 278 ? -2.011 6.946 18.471 1.00 98.31 278 LEU A O 1
ATOM 2155 N N . ALA A 1 279 ? -4.116 6.692 17.743 1.00 97.38 279 ALA A N 1
ATOM 2156 C CA . ALA A 1 279 ? -4.283 8.075 17.293 1.00 97.38 279 ALA A CA 1
ATOM 2157 C C . ALA A 1 279 ? -4.104 9.115 18.416 1.00 97.38 279 ALA A C 1
ATOM 2159 O O . ALA A 1 279 ? -3.732 10.249 18.128 1.00 97.38 279 ALA A O 1
ATOM 2160 N N . ALA A 1 280 ? -4.341 8.733 19.674 1.00 95.19 280 ALA A N 1
ATOM 2161 C CA . ALA A 1 280 ? -4.201 9.587 20.851 1.00 95.19 280 ALA A CA 1
ATOM 2162 C C . ALA A 1 280 ? -2.803 9.542 21.507 1.00 95.19 280 ALA A C 1
ATOM 2164 O O . ALA A 1 280 ? -2.607 10.151 22.556 1.00 95.19 280 ALA A O 1
ATOM 2165 N N . THR A 1 281 ? -1.834 8.817 20.931 1.00 86.81 281 THR A N 1
ATOM 2166 C CA . THR A 1 281 ? -0.456 8.733 21.469 1.00 86.81 281 THR A CA 1
ATOM 2167 C C . THR A 1 281 ? 0.448 9.918 21.095 1.00 86.81 281 THR A C 1
ATOM 2169 O O . THR A 1 281 ? 1.635 9.906 21.429 1.00 86.81 281 THR A O 1
ATOM 2172 N N . VAL A 1 282 ? -0.108 10.944 20.441 1.00 63.59 282 VAL A N 1
ATOM 2173 C CA . VAL A 1 282 ? 0.549 12.206 20.051 1.00 63.59 282 VAL A CA 1
ATOM 2174 C C . VAL A 1 282 ? -0.168 13.432 20.579 1.00 63.59 282 VAL A C 1
ATOM 2176 O O . VAL A 1 282 ? -1.414 13.397 20.668 1.00 63.59 282 VAL A O 1
#

pLDDT: mean 87.43, std 22.85, range [28.92, 98.88]

Sequence (282 aa):
MLNKENTAGVCYEQIPAADENLSNANSTGAFVPHDREQQPPGQYGGRASTIEQALAVIVEPGAVVEMRVPKAGRYKTVSGYYTDLAKLAADAAKWSGEADGVYISLNPVNQALFARAANRCVAYAERTTQDEHITSRRWLFIDCDAKRPAGISATDDEHAAALQRAEEVRAFLRELGFPEPVYADSGNGGHLLYRVDLPNTAEVTALLKQCLAALRFRFDDTAIEIDSSTYNASRMIKLYGTLAAKGDDIPERPHRYTRLMNVPERLEVTSLELLQHLAATV